Protein AF-A0A3D3MHN7-F1 (afdb_monomer)

pLDDT: mean 85.73, std 17.17, range [45.16, 98.69]

Structure (mmCIF, N/CA/C/O backbone):
data_AF-A0A3D3MHN7-F1
#
_entry.id   AF-A0A3D3MHN7-F1
#
loop_
_atom_site.group_PDB
_atom_site.id
_atom_site.type_symbol
_atom_site.label_atom_id
_atom_site.label_alt_id
_atom_site.label_comp_id
_atom_site.label_asym_id
_atom_site.label_entity_id
_atom_site.label_seq_id
_atom_site.pdbx_PDB_ins_code
_atom_site.Cartn_x
_atom_site.Cartn_y
_atom_site.Cartn_z
_atom_site.occupancy
_atom_site.B_iso_or_equiv
_atom_site.auth_seq_id
_atom_site.auth_comp_id
_atom_site.auth_asym_id
_atom_site.auth_atom_id
_atom_site.pdbx_PDB_model_num
ATOM 1 N N . MET A 1 1 ? -20.845 -65.401 6.619 1.00 47.38 1 MET A N 1
ATOM 2 C CA . MET A 1 1 ? -21.065 -64.060 6.034 1.00 47.38 1 MET A CA 1
ATOM 3 C C . MET A 1 1 ? -19.880 -63.747 5.120 1.00 47.38 1 MET A C 1
ATOM 5 O O . MET A 1 1 ? -18.797 -63.485 5.622 1.00 47.38 1 MET A O 1
ATOM 9 N N . LYS A 1 2 ? -20.014 -63.938 3.799 1.00 47.09 2 LYS A N 1
ATOM 10 C CA . LYS A 1 2 ? -18.914 -63.753 2.831 1.00 47.09 2 LYS A CA 1
ATOM 11 C C . LYS A 1 2 ? -18.952 -62.314 2.317 1.00 47.09 2 LYS A C 1
ATOM 13 O O . LYS A 1 2 ? -19.738 -62.010 1.426 1.00 47.09 2 LYS A O 1
ATOM 18 N N . PHE A 1 3 ? -18.137 -61.431 2.889 1.00 47.81 3 PHE A N 1
ATOM 19 C CA . PHE A 1 3 ? -17.900 -60.121 2.285 1.00 47.81 3 PHE A CA 1
ATOM 20 C C . PHE A 1 3 ? -17.198 -60.338 0.943 1.00 47.81 3 PHE A C 1
ATOM 22 O O . PHE A 1 3 ? -16.113 -60.914 0.888 1.00 47.81 3 PHE A O 1
ATOM 29 N N . SER A 1 4 ? -17.854 -59.957 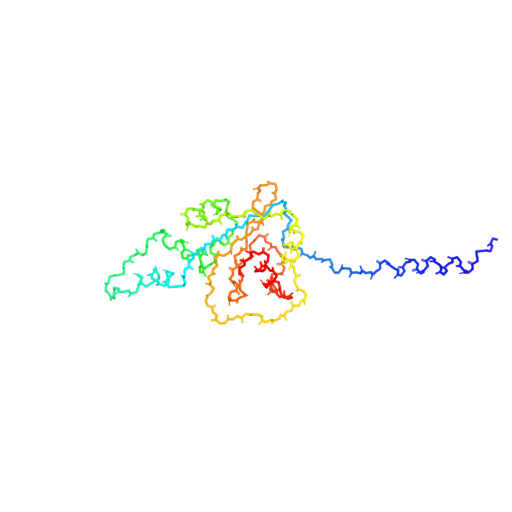-0.155 1.00 53.34 4 SER A N 1
ATOM 30 C CA . SER A 1 4 ? -17.260 -60.100 -1.483 1.00 53.34 4 SER A CA 1
ATOM 31 C C . SER A 1 4 ? -16.070 -59.145 -1.603 1.00 53.34 4 SER A C 1
ATOM 33 O O . SER A 1 4 ? -16.202 -57.951 -1.333 1.00 53.34 4 SER A O 1
ATOM 35 N N . LEU A 1 5 ? -14.918 -59.666 -2.033 1.00 54.69 5 LEU A N 1
ATOM 36 C CA . LEU A 1 5 ? -13.678 -58.904 -2.236 1.00 54.69 5 LEU A CA 1
ATOM 37 C C . LEU A 1 5 ? -13.875 -57.672 -3.148 1.00 54.69 5 LEU A C 1
ATOM 39 O O . LEU A 1 5 ? -13.154 -56.687 -3.027 1.00 54.69 5 LEU A O 1
ATOM 43 N N . LYS A 1 6 ? -14.900 -57.704 -4.012 1.00 54.56 6 LYS A N 1
ATOM 44 C CA . LYS A 1 6 ? -15.283 -56.610 -4.917 1.00 54.56 6 LYS A CA 1
ATOM 45 C C . LYS A 1 6 ? -15.849 -55.378 -4.199 1.00 54.56 6 LYS A C 1
ATOM 47 O O . LYS A 1 6 ? -15.738 -54.279 -4.729 1.00 54.56 6 LYS A O 1
ATOM 52 N N . LEU A 1 7 ? -16.439 -55.531 -3.009 1.00 53.28 7 LEU A N 1
ATOM 53 C CA . LEU A 1 7 ? -16.961 -54.391 -2.242 1.00 53.28 7 LEU A CA 1
ATOM 54 C C . LEU A 1 7 ? -15.829 -53.611 -1.550 1.00 53.28 7 LEU A C 1
ATOM 56 O O . LEU A 1 7 ? -15.894 -52.390 -1.439 1.00 53.28 7 LEU A O 1
ATOM 60 N N . LEU A 1 8 ? -14.763 -54.314 -1.145 1.00 49.44 8 LEU A N 1
ATOM 61 C CA . LEU A 1 8 ? -13.589 -53.719 -0.502 1.00 49.44 8 LEU A CA 1
ATOM 62 C C . LEU A 1 8 ? -12.765 -52.879 -1.495 1.00 49.44 8 LEU A C 1
ATOM 64 O O . LEU A 1 8 ? -12.278 -51.808 -1.146 1.00 49.44 8 LEU A O 1
ATOM 68 N N . SER A 1 9 ? -12.669 -53.321 -2.756 1.00 54.06 9 SER A N 1
ATOM 69 C CA . SER A 1 9 ? -11.945 -52.596 -3.809 1.00 54.06 9 SER A CA 1
ATOM 70 C C . SER A 1 9 ? -12.619 -51.286 -4.230 1.00 54.06 9 SER A C 1
ATOM 72 O O . SER A 1 9 ? -11.924 -50.342 -4.588 1.00 54.06 9 SER A O 1
ATOM 74 N N . VAL A 1 10 ? -13.953 -51.194 -4.158 1.00 55.91 10 VAL A N 1
ATOM 75 C CA . VAL A 1 10 ? -14.684 -49.953 -4.489 1.00 55.91 10 VAL A CA 1
ATOM 76 C C . VAL A 1 10 ? -14.520 -48.901 -3.387 1.00 55.91 10 VAL A C 1
ATOM 78 O O . VAL A 1 10 ? -14.365 -47.721 -3.695 1.00 55.91 10 VAL A O 1
ATOM 81 N N . LEU A 1 11 ? -14.463 -49.314 -2.115 1.00 52.97 11 LEU A N 1
ATOM 82 C CA . LEU A 1 11 ? -14.197 -48.400 -0.997 1.00 52.97 11 LEU A CA 1
ATOM 83 C C . LEU A 1 11 ? -12.776 -47.815 -1.050 1.00 52.97 11 LEU A C 1
ATOM 85 O O . LEU A 1 11 ? -12.590 -46.633 -0.779 1.00 52.97 11 LEU A O 1
ATOM 89 N N . ILE A 1 12 ? -11.785 -48.621 -1.441 1.00 54.28 12 ILE A N 1
ATOM 90 C CA . ILE A 1 12 ? -10.395 -48.167 -1.603 1.00 54.28 12 ILE A CA 1
ATOM 91 C C . ILE A 1 12 ? -10.270 -47.215 -2.801 1.00 54.28 12 ILE A C 1
ATOM 93 O O . ILE A 1 12 ? -9.556 -46.222 -2.709 1.00 54.28 12 ILE A O 1
ATOM 97 N N . LEU A 1 13 ? -11.009 -47.447 -3.893 1.00 50.28 13 LEU A N 1
ATOM 98 C CA . LEU A 1 13 ? -11.013 -46.529 -5.036 1.00 50.28 13 LEU A CA 1
ATOM 99 C C . LEU A 1 13 ? -11.645 -45.170 -4.690 1.00 50.28 13 LEU A C 1
ATOM 101 O O . LEU A 1 13 ? -11.130 -44.143 -5.113 1.00 50.28 13 LEU A O 1
ATOM 105 N N . LEU A 1 14 ? -12.714 -45.145 -3.886 1.00 50.94 14 LEU A N 1
ATOM 106 C CA . LEU A 1 14 ? -13.351 -43.901 -3.424 1.00 50.94 14 LEU A CA 1
ATOM 107 C C . LEU A 1 14 ? -12.468 -43.104 -2.449 1.00 50.94 14 LEU A C 1
ATOM 109 O O . LEU A 1 14 ? -12.513 -41.876 -2.457 1.00 50.94 14 LEU A O 1
ATOM 113 N N . LEU A 1 15 ? -11.622 -43.777 -1.663 1.00 49.72 15 LEU A N 1
ATOM 114 C CA . LEU A 1 15 ? -10.633 -43.133 -0.787 1.00 49.72 15 LEU A CA 1
ATOM 115 C C . LEU A 1 15 ? -9.415 -42.579 -1.549 1.00 49.72 15 LEU A C 1
ATOM 117 O O . LEU A 1 15 ? -8.724 -41.705 -1.034 1.00 49.72 15 LEU A O 1
ATOM 121 N N . LEU A 1 16 ? -9.161 -43.037 -2.779 1.00 45.16 16 LEU A N 1
ATOM 122 C CA . LEU A 1 16 ? -8.077 -42.525 -3.630 1.00 45.16 16 LEU A CA 1
ATOM 123 C C . LEU A 1 16 ? -8.465 -41.274 -4.438 1.00 45.16 16 LEU A C 1
ATOM 125 O O . LEU A 1 16 ? -7.589 -40.640 -5.020 1.00 45.16 16 LEU A O 1
ATOM 129 N N . PHE A 1 17 ? -9.743 -40.876 -4.451 1.00 46.34 17 PHE A N 1
ATOM 130 C CA . PHE A 1 17 ? -10.192 -39.638 -5.105 1.00 46.34 17 PHE A CA 1
ATOM 131 C C . PHE A 1 17 ? -10.226 -38.410 -4.179 1.00 46.34 17 PHE A C 1
ATOM 133 O O . PHE A 1 17 ? -10.539 -37.317 -4.647 1.00 46.34 17 PHE A O 1
ATOM 140 N N . SER A 1 18 ? -9.890 -38.536 -2.888 1.00 48.50 18 SER A N 1
ATOM 141 C CA . SER A 1 18 ? -9.968 -37.409 -1.940 1.00 48.50 18 SER A CA 1
ATOM 142 C C . SER A 1 18 ? -8.642 -36.693 -1.665 1.00 48.50 18 SER A C 1
ATOM 144 O O . SER A 1 18 ? -8.592 -35.846 -0.778 1.00 48.50 18 SER A O 1
ATOM 146 N N . SER A 1 19 ? -7.563 -37.003 -2.382 1.00 45.94 19 SER A N 1
ATOM 147 C CA . SER A 1 19 ? -6.252 -36.378 -2.165 1.00 45.94 19 SER A CA 1
ATOM 148 C C . SER A 1 19 ? -5.789 -35.542 -3.356 1.00 45.94 19 SER A C 1
ATOM 150 O O . SER A 1 19 ? -4.611 -35.519 -3.700 1.00 45.94 19 SER A O 1
ATOM 152 N N . ALA A 1 20 ? -6.689 -34.734 -3.924 1.00 47.97 20 ALA A N 1
ATOM 153 C CA . ALA A 1 20 ? -6.246 -33.422 -4.379 1.00 47.97 20 ALA A CA 1
ATOM 154 C C . ALA A 1 20 ? -5.946 -32.602 -3.117 1.00 47.97 20 ALA A C 1
ATOM 156 O O . ALA A 1 20 ? -6.791 -31.854 -2.630 1.00 47.97 20 ALA A O 1
ATOM 157 N N . ILE A 1 21 ? -4.756 -32.807 -2.545 1.00 48.12 21 ILE A N 1
ATOM 158 C CA . ILE A 1 21 ? -4.179 -31.910 -1.548 1.00 48.12 21 ILE A CA 1
ATOM 159 C C . ILE A 1 21 ? -3.995 -30.583 -2.288 1.00 48.12 21 ILE A C 1
ATOM 161 O O . ILE A 1 21 ? -2.959 -30.340 -2.900 1.00 48.12 21 ILE A O 1
ATOM 165 N N . HIS A 1 22 ? -5.030 -29.740 -2.312 1.00 50.25 22 HIS A N 1
ATOM 166 C CA . HIS A 1 22 ? -4.799 -28.316 -2.482 1.00 50.25 22 HIS A CA 1
ATOM 167 C C . HIS A 1 22 ? -3.894 -27.957 -1.313 1.00 50.25 22 HIS A C 1
ATOM 169 O O . HIS A 1 22 ? -4.309 -28.085 -0.159 1.00 50.25 22 HIS A O 1
ATOM 175 N N . ALA A 1 23 ? -2.634 -27.628 -1.604 1.00 55.91 23 ALA A N 1
ATOM 176 C CA . ALA A 1 23 ? -1.758 -27.038 -0.609 1.00 55.91 23 ALA A CA 1
ATOM 177 C C . ALA A 1 23 ? -2.560 -25.905 0.030 1.00 55.91 23 ALA A C 1
ATOM 179 O O . ALA A 1 23 ? -3.040 -25.018 -0.675 1.00 55.91 23 ALA A O 1
ATOM 180 N N . GLN A 1 24 ? -2.837 -26.031 1.326 1.00 63.84 24 GLN A N 1
ATOM 181 C CA . GLN A 1 24 ? -3.691 -25.089 2.020 1.00 63.84 24 GLN A CA 1
ATOM 182 C C . GLN A 1 24 ? -2.998 -23.733 1.937 1.00 63.84 24 GLN A C 1
ATOM 184 O O . GLN A 1 24 ? -1.928 -23.558 2.517 1.00 63.84 24 GLN A O 1
ATOM 189 N N . GLU A 1 25 ? -3.559 -22.810 1.155 1.00 78.00 25 GLU A N 1
ATOM 190 C CA . GLU A 1 25 ? -3.052 -21.445 1.098 1.00 78.00 25 GLU A CA 1
ATOM 191 C C . GLU A 1 25 ? -3.050 -20.909 2.528 1.00 78.00 25 GLU A C 1
ATOM 193 O O . GLU A 1 25 ? -4.051 -21.043 3.233 1.00 78.00 25 GLU A O 1
ATOM 198 N N . LEU A 1 26 ? -1.907 -20.386 2.975 1.00 93.50 26 LEU A N 1
ATOM 199 C CA . LEU A 1 26 ? -1.730 -19.813 4.307 1.00 93.50 26 LEU A CA 1
ATOM 200 C C . LEU A 1 26 ? -1.821 -18.295 4.162 1.00 93.50 26 LEU A C 1
ATOM 202 O O . LEU A 1 26 ? -0.799 -17.657 3.890 1.00 93.50 26 LEU A O 1
ATOM 206 N N . PRO A 1 27 ? -3.020 -17.695 4.278 1.00 96.44 27 PRO A N 1
ATOM 207 C CA . PRO A 1 27 ? -3.189 -16.282 4.014 1.00 96.44 27 PRO A CA 1
ATOM 208 C C . PRO A 1 27 ? -2.536 -15.472 5.125 1.00 96.44 27 PRO A C 1
ATOM 210 O O . PRO A 1 27 ? -2.478 -15.899 6.285 1.00 96.44 27 PRO A O 1
ATOM 213 N N . PHE A 1 28 ? -2.055 -14.289 4.769 1.00 98.00 28 PHE A N 1
ATOM 214 C CA . PHE A 1 28 ? -1.447 -13.359 5.710 1.00 98.00 28 PHE A CA 1
ATOM 215 C C . PHE A 1 28 ? -2.463 -12.824 6.714 1.00 98.00 28 PHE A C 1
ATOM 217 O O . PHE A 1 28 ? -2.107 -12.604 7.871 1.00 98.00 28 PHE A O 1
ATOM 224 N N . TYR A 1 29 ? -3.718 -12.666 6.289 1.00 97.56 29 TYR A N 1
ATOM 225 C CA . TYR A 1 29 ? -4.762 -12.007 7.062 1.00 97.56 29 TYR A CA 1
ATOM 226 C C . TYR A 1 29 ? -6.058 -12.815 7.036 1.00 97.56 29 TYR A C 1
ATOM 228 O O . TYR A 1 29 ? -6.439 -13.354 6.001 1.00 97.56 29 TYR A O 1
ATOM 236 N N . ASP A 1 30 ? -6.774 -12.835 8.159 1.00 97.00 30 ASP A N 1
ATOM 237 C CA . ASP A 1 30 ? -8.207 -13.134 8.169 1.00 97.00 30 ASP A CA 1
ATOM 238 C C . ASP A 1 30 ? -8.960 -11.807 8.034 1.00 97.00 30 ASP A C 1
ATOM 240 O O . ASP A 1 30 ? -8.986 -11.025 8.981 1.00 97.00 30 ASP A O 1
ATOM 244 N N . PHE A 1 31 ? -9.541 -11.529 6.864 1.00 97.69 31 PHE A N 1
ATOM 245 C CA . PHE A 1 31 ? -10.206 -10.257 6.570 1.00 97.69 31 PHE A CA 1
ATOM 246 C C . PHE A 1 31 ? -11.613 -10.457 5.989 1.00 97.69 31 PHE A C 1
ATOM 248 O O . PHE A 1 31 ? -11.908 -11.459 5.339 1.00 97.69 31 PHE A O 1
ATOM 255 N N . ASP A 1 32 ? -12.497 -9.491 6.225 1.00 97.38 32 ASP A N 1
ATOM 256 C CA . ASP A 1 32 ? -13.840 -9.402 5.632 1.00 97.38 32 ASP A CA 1
ATOM 257 C C . ASP A 1 32 ? -14.036 -8.142 4.771 1.00 97.38 32 ASP A C 1
ATOM 259 O O . ASP A 1 32 ? -15.049 -8.018 4.070 1.00 97.38 32 ASP A O 1
ATOM 263 N N . GLN A 1 33 ? -13.039 -7.252 4.769 1.00 97.19 33 GLN A N 1
ATOM 264 C CA . GLN A 1 33 ? -12.946 -6.071 3.926 1.00 97.19 33 GLN A CA 1
ATOM 265 C C . GLN A 1 33 ? -11.484 -5.773 3.566 1.00 97.19 33 GLN A C 1
ATOM 267 O O . GLN A 1 33 ? -10.571 -5.967 4.368 1.00 97.19 33 GLN A O 1
ATOM 272 N N . VAL A 1 34 ? -11.269 -5.269 2.352 1.00 97.56 34 VAL A N 1
ATOM 273 C CA . VAL A 1 34 ? -9.993 -4.687 1.927 1.00 97.56 34 VAL A CA 1
ATOM 274 C C . VAL A 1 34 ? -10.249 -3.361 1.221 1.00 97.56 34 VAL A C 1
ATOM 276 O O . VAL A 1 34 ? -11.027 -3.288 0.266 1.00 97.56 34 VAL A O 1
ATOM 279 N N . ASP A 1 35 ? -9.593 -2.318 1.717 1.00 96.75 35 ASP A N 1
ATOM 280 C CA . ASP A 1 35 ? -9.578 -0.989 1.125 1.00 96.75 35 ASP A CA 1
ATOM 281 C C . ASP A 1 35 ? -8.294 -0.828 0.306 1.00 96.75 35 ASP A C 1
ATOM 283 O O . ASP A 1 35 ? -7.208 -1.175 0.774 1.00 96.75 35 ASP A O 1
ATOM 287 N N . TYR A 1 36 ? -8.401 -0.272 -0.900 1.00 98.38 36 TYR A N 1
ATOM 288 C CA . TYR A 1 36 ? -7.245 0.032 -1.737 1.00 98.38 36 TYR A CA 1
ATOM 289 C C . TYR A 1 36 ? -7.092 1.539 -1.910 1.00 98.38 36 TYR A C 1
ATOM 291 O O . TYR A 1 36 ? -8.030 2.243 -2.276 1.00 98.38 36 TYR A O 1
ATOM 299 N N . TYR A 1 37 ? -5.895 2.038 -1.638 1.00 98.56 37 TYR A N 1
ATOM 300 C CA . TYR A 1 37 ? -5.518 3.434 -1.750 1.00 98.56 37 TYR A CA 1
ATOM 301 C C . TYR A 1 37 ? -4.439 3.561 -2.811 1.00 98.56 37 TYR A C 1
ATOM 303 O O . TYR A 1 37 ? -3.425 2.866 -2.753 1.00 98.56 37 TYR A O 1
ATOM 311 N N . SER A 1 38 ? -4.630 4.479 -3.755 1.00 98.19 38 SER A N 1
ATOM 312 C CA . SER A 1 38 ? -3.588 4.797 -4.726 1.00 98.19 38 SER A CA 1
ATOM 313 C C . SER A 1 38 ? -3.370 6.286 -4.899 1.00 98.19 38 SER A C 1
ATOM 315 O O . SER A 1 38 ? -4.288 7.088 -4.720 1.00 98.19 38 SER A O 1
ATOM 317 N N . ILE A 1 39 ? -2.146 6.659 -5.251 1.00 97.88 39 ILE A N 1
ATOM 318 C CA . ILE A 1 39 ? -1.793 8.033 -5.588 1.00 97.88 39 ILE A CA 1
ATOM 319 C C . ILE A 1 39 ? -1.146 8.092 -6.968 1.00 97.88 39 ILE A C 1
ATOM 321 O O . ILE A 1 39 ? -0.268 7.297 -7.305 1.00 97.88 39 ILE A O 1
ATOM 325 N N . ASP A 1 40 ? -1.600 9.055 -7.762 1.00 95.75 40 ASP A N 1
ATOM 326 C CA . ASP A 1 40 ? -0.997 9.385 -9.045 1.00 95.75 40 ASP A CA 1
ATOM 327 C C . ASP A 1 40 ? 0.036 10.492 -8.822 1.00 95.75 40 ASP A C 1
ATOM 329 O O . ASP A 1 40 ? -0.310 11.655 -8.616 1.00 95.75 40 ASP A O 1
ATOM 333 N N . ILE A 1 41 ? 1.304 10.091 -8.739 1.00 95.44 41 ILE A N 1
ATOM 334 C CA . ILE A 1 41 ? 2.438 10.994 -8.545 1.00 95.44 41 ILE A CA 1
ATOM 335 C C . ILE A 1 41 ? 3.639 10.496 -9.344 1.00 95.44 41 ILE A C 1
ATOM 337 O O . ILE A 1 41 ? 4.033 9.321 -9.259 1.00 95.44 41 ILE A O 1
ATOM 341 N N . SER A 1 42 ? 4.252 11.392 -10.115 1.00 94.38 42 SER A N 1
ATOM 342 C CA . SER A 1 42 ? 5.413 11.037 -10.921 1.00 94.38 42 SER A CA 1
ATOM 343 C C . SER A 1 42 ? 6.668 10.902 -10.053 1.00 94.38 42 SER A C 1
ATOM 345 O O . SER A 1 42 ? 6.786 11.476 -8.969 1.00 94.38 42 SER A O 1
ATOM 347 N N . THR A 1 43 ? 7.651 10.137 -10.530 1.00 91.50 43 THR A N 1
ATOM 348 C CA . THR A 1 43 ? 8.973 10.089 -9.882 1.00 91.50 43 THR A CA 1
ATOM 349 C C . THR A 1 43 ? 9.630 11.474 -9.858 1.00 91.50 43 THR A C 1
ATOM 351 O O . THR A 1 43 ? 10.309 11.795 -8.889 1.00 91.50 43 THR A O 1
ATOM 354 N N . GLN A 1 44 ? 9.378 12.311 -10.872 1.00 92.00 44 GLN A N 1
ATOM 355 C CA . GLN A 1 44 ? 9.896 13.677 -10.940 1.00 92.00 44 GLN A CA 1
ATOM 356 C C . GLN A 1 44 ? 9.333 14.559 -9.818 1.00 92.00 44 GLN A C 1
ATOM 358 O O . GLN A 1 44 ? 10.099 15.267 -9.170 1.00 92.00 44 GLN A O 1
ATOM 363 N N . ASP A 1 45 ? 8.029 14.475 -9.539 1.00 92.88 45 ASP A N 1
ATOM 364 C CA . ASP A 1 45 ? 7.398 15.241 -8.454 1.00 92.88 45 ASP A CA 1
ATOM 365 C C . ASP A 1 45 ? 7.972 14.838 -7.093 1.00 92.88 45 ASP A C 1
ATOM 367 O O . ASP A 1 45 ? 8.282 15.687 -6.260 1.00 92.88 45 ASP A O 1
ATOM 371 N N . ILE A 1 46 ? 8.186 13.536 -6.879 1.00 92.12 46 ILE A N 1
ATOM 372 C CA . ILE A 1 46 ? 8.841 13.025 -5.668 1.00 92.12 46 ILE A CA 1
ATOM 373 C C . ILE A 1 46 ? 10.270 13.569 -5.568 1.00 92.12 46 ILE A C 1
ATOM 375 O O . ILE A 1 46 ? 10.674 14.052 -4.509 1.00 92.12 46 ILE A O 1
ATOM 379 N N . SER A 1 47 ? 11.028 13.525 -6.666 1.00 89.31 47 SER A N 1
ATOM 380 C CA . SER A 1 47 ? 12.396 14.036 -6.709 1.00 89.31 47 SER A CA 1
ATOM 381 C C . SER A 1 47 ? 12.478 15.542 -6.475 1.00 89.31 47 SER A C 1
ATOM 383 O O . SER A 1 47 ? 13.444 15.981 -5.861 1.00 89.31 47 SER A O 1
ATOM 385 N N . GLU A 1 48 ? 11.486 16.335 -6.879 1.00 88.75 48 GLU A N 1
ATOM 386 C CA . GLU A 1 48 ? 11.431 17.765 -6.556 1.00 88.75 48 GLU A CA 1
ATOM 387 C C . GLU A 1 48 ? 11.286 17.975 -5.040 1.00 88.75 48 GLU A C 1
ATOM 389 O O . GLU A 1 48 ? 12.057 18.731 -4.447 1.00 88.75 48 GLU A O 1
ATOM 394 N N . ILE A 1 49 ? 10.389 17.234 -4.377 1.00 87.62 49 ILE A N 1
ATOM 395 C CA . ILE A 1 49 ? 10.232 17.280 -2.910 1.00 87.62 49 ILE A CA 1
ATOM 396 C C . ILE A 1 49 ? 11.540 16.859 -2.216 1.00 87.62 49 ILE A C 1
ATOM 398 O O . ILE A 1 49 ? 11.971 17.477 -1.237 1.00 87.62 49 ILE A O 1
ATOM 402 N N . GLU A 1 50 ? 12.210 15.828 -2.734 1.00 84.81 50 GLU A N 1
ATOM 403 C CA . GLU A 1 50 ? 13.509 15.371 -2.237 1.00 84.81 50 GLU A CA 1
ATOM 404 C C . GLU A 1 50 ? 14.628 16.399 -2.503 1.00 84.81 50 GLU A C 1
ATOM 406 O O . GLU A 1 50 ? 15.488 16.596 -1.645 1.00 84.81 50 GLU A O 1
ATOM 411 N N . TYR A 1 51 ? 14.638 17.083 -3.650 1.00 75.56 51 TYR A N 1
ATOM 412 C CA . TYR A 1 51 ? 15.685 18.028 -4.060 1.00 75.56 51 TYR A CA 1
ATOM 413 C C . TYR A 1 51 ? 15.564 19.401 -3.393 1.00 75.56 51 TYR A C 1
ATOM 415 O O . TYR A 1 51 ? 16.587 20.049 -3.154 1.00 75.56 51 TYR A O 1
ATOM 423 N N . GLN A 1 52 ? 14.370 19.802 -2.947 1.00 64.62 52 GLN A N 1
ATOM 424 C CA . GLN A 1 52 ? 14.226 20.901 -1.983 1.00 64.62 52 GLN A CA 1
ATOM 425 C C . GLN A 1 52 ? 15.060 20.657 -0.702 1.00 64.62 52 GLN A C 1
ATOM 427 O O . GLN A 1 52 ? 15.421 21.616 -0.022 1.00 64.62 52 GLN A O 1
ATOM 432 N N . ARG A 1 53 ? 15.469 19.407 -0.404 1.00 57.19 53 ARG A N 1
ATOM 433 C CA . ARG A 1 53 ? 16.463 19.098 0.648 1.00 57.19 53 ARG A CA 1
ATOM 434 C C . ARG A 1 53 ? 17.918 19.396 0.255 1.00 57.19 53 ARG A C 1
ATOM 436 O O . ARG A 1 53 ? 18.747 19.496 1.153 1.00 57.19 53 ARG A O 1
ATOM 443 N N . LYS A 1 54 ? 18.260 19.461 -1.040 1.00 54.22 54 LYS A N 1
ATOM 444 C CA . LYS A 1 54 ? 19.647 19.505 -1.560 1.00 54.22 54 LYS A CA 1
ATOM 445 C C . LYS A 1 54 ? 20.084 20.855 -2.153 1.00 54.22 54 LYS A C 1
ATOM 447 O O . LYS A 1 54 ? 21.284 21.100 -2.207 1.00 54.22 54 LYS A O 1
ATOM 452 N N . LYS A 1 55 ? 19.167 21.721 -2.605 1.00 49.28 55 LYS A N 1
ATOM 453 C CA . LYS A 1 55 ? 19.506 22.909 -3.425 1.00 49.28 55 LYS A CA 1
ATOM 454 C C . LYS A 1 55 ? 20.258 24.041 -2.693 1.00 49.28 55 LYS A C 1
ATOM 456 O O . LYS A 1 55 ? 20.970 24.796 -3.344 1.00 49.28 55 LYS A O 1
ATOM 461 N N . ASN A 1 56 ? 20.168 24.151 -1.366 1.00 48.25 56 ASN A N 1
ATOM 462 C CA . ASN A 1 56 ? 20.779 25.258 -0.613 1.00 48.25 56 ASN A CA 1
ATOM 463 C C . ASN A 1 56 ? 21.969 24.768 0.227 1.00 48.25 56 ASN A C 1
ATOM 465 O O . ASN A 1 56 ? 21.825 24.501 1.418 1.00 48.25 56 ASN A O 1
ATOM 469 N N . SER A 1 57 ? 23.159 24.647 -0.371 1.00 53.69 57 SER A N 1
ATOM 470 C CA . SER A 1 57 ? 24.338 24.047 0.284 1.00 53.69 57 SER A CA 1
ATOM 471 C C . SER A 1 57 ? 25.004 24.888 1.392 1.00 53.69 57 SER A C 1
ATOM 473 O O . SER A 1 57 ? 26.149 24.615 1.735 1.00 53.69 57 SER A O 1
ATOM 475 N N . PHE A 1 58 ? 24.317 25.869 1.981 1.00 56.16 58 PHE A N 1
ATOM 476 C CA . PHE A 1 58 ? 24.734 26.516 3.237 1.00 56.16 58 PHE A CA 1
ATOM 477 C C . PHE A 1 58 ? 23.576 26.779 4.215 1.00 56.16 58 PHE A C 1
ATOM 479 O O . PHE A 1 58 ? 23.819 27.188 5.347 1.00 56.16 58 PHE A O 1
ATOM 486 N N . GLU A 1 59 ? 22.328 26.476 3.839 1.00 50.19 59 GLU A N 1
ATOM 487 C CA . GLU A 1 59 ? 21.172 26.610 4.725 1.00 50.19 59 GLU A CA 1
ATOM 488 C C . GLU A 1 59 ? 20.159 25.502 4.405 1.00 50.19 59 GLU A C 1
ATOM 490 O O . GLU A 1 59 ? 19.390 25.574 3.443 1.00 50.19 59 GLU A O 1
ATOM 495 N N . TYR A 1 60 ? 20.190 24.421 5.190 1.00 53.94 60 TYR A N 1
ATOM 496 C CA . TYR A 1 60 ? 19.233 23.324 5.064 1.00 53.94 60 TYR A CA 1
ATOM 497 C C . TYR A 1 60 ? 17.825 23.849 5.362 1.00 53.94 60 TYR A C 1
ATOM 499 O O . TYR A 1 60 ? 17.433 23.970 6.525 1.00 53.94 60 TYR A O 1
ATOM 507 N N . LYS A 1 61 ? 17.022 24.132 4.330 1.00 56.53 61 LYS A N 1
ATOM 508 C CA . LYS A 1 61 ? 15.592 24.372 4.532 1.00 56.53 61 LYS A CA 1
ATOM 509 C C . LYS A 1 61 ? 14.990 23.074 5.064 1.00 56.53 61 LYS A C 1
ATOM 511 O O . LYS A 1 61 ? 14.912 22.071 4.356 1.00 56.53 61 LYS A O 1
ATOM 516 N N . LYS A 1 62 ? 14.614 23.072 6.345 1.00 68.31 62 LYS A N 1
ATOM 517 C CA . LYS A 1 62 ? 13.969 21.929 6.995 1.00 68.31 62 LYS A CA 1
ATOM 518 C C . LYS A 1 62 ? 12.726 21.562 6.185 1.00 68.31 6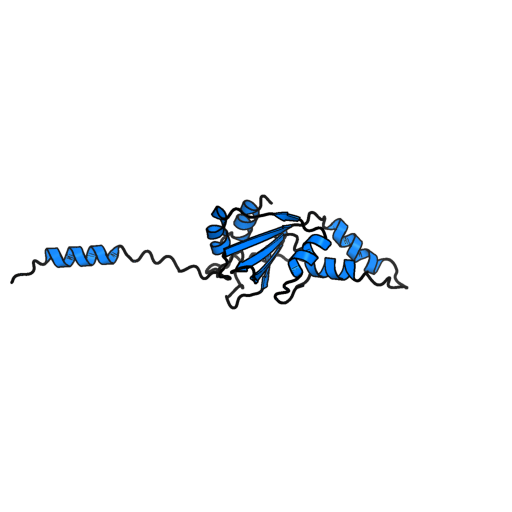2 LYS A C 1
ATOM 520 O O . LYS A 1 62 ? 11.811 22.376 6.067 1.00 68.31 62 LYS A O 1
ATOM 525 N N . ILE A 1 63 ? 12.714 20.352 5.622 1.00 78.44 63 ILE A N 1
ATOM 526 C CA . ILE A 1 63 ? 11.535 19.791 4.959 1.00 78.44 63 ILE A CA 1
ATOM 527 C C . ILE A 1 63 ? 10.330 19.930 5.893 1.00 78.44 63 ILE A C 1
ATOM 529 O O . ILE A 1 63 ? 10.452 19.750 7.112 1.00 78.44 63 ILE A O 1
ATOM 533 N N . SER A 1 64 ? 9.171 20.299 5.347 1.00 85.75 64 SER A N 1
ATOM 534 C CA . SER A 1 64 ? 7.986 20.436 6.184 1.00 85.75 64 SER A CA 1
ATOM 535 C C . SER A 1 64 ? 7.665 19.082 6.830 1.00 85.75 64 SER A C 1
ATOM 537 O O . SER A 1 64 ? 7.910 18.022 6.250 1.00 85.75 64 SER A O 1
ATOM 539 N N . LYS A 1 65 ? 7.093 19.087 8.042 1.00 87.12 65 LYS A N 1
ATOM 540 C CA . LYS A 1 65 ? 6.612 17.839 8.669 1.00 87.12 65 LYS A CA 1
ATOM 541 C C . LYS A 1 65 ? 5.652 17.091 7.737 1.00 87.12 65 LYS A C 1
ATOM 543 O O . LYS A 1 65 ? 5.648 15.865 7.720 1.00 87.12 65 LYS A O 1
ATOM 548 N N . LYS A 1 66 ? 4.877 17.844 6.944 1.00 90.00 66 LYS A N 1
ATOM 549 C CA . LYS A 1 66 ? 3.960 17.310 5.942 1.00 90.00 66 LYS A CA 1
ATOM 550 C C . LYS A 1 66 ? 4.720 16.502 4.887 1.00 90.00 66 LYS A C 1
ATOM 552 O O . LYS A 1 66 ? 4.435 15.320 4.745 1.00 90.00 66 LYS A O 1
ATOM 557 N N . ASP A 1 67 ? 5.693 17.109 4.217 1.00 90.56 67 ASP A N 1
ATOM 558 C CA . ASP A 1 67 ? 6.443 16.466 3.130 1.00 90.56 67 ASP A CA 1
ATOM 559 C C . ASP A 1 67 ? 7.318 15.319 3.646 1.00 90.56 67 ASP A C 1
ATOM 561 O O . ASP A 1 67 ? 7.450 14.295 2.987 1.00 90.56 67 ASP A O 1
ATOM 565 N N . SER A 1 68 ? 7.865 15.443 4.860 1.00 90.00 68 SER A N 1
ATOM 566 C CA . SER A 1 68 ? 8.622 14.361 5.495 1.00 90.00 68 SER A CA 1
ATOM 567 C C . SER A 1 68 ? 7.768 13.113 5.719 1.00 90.00 68 SER A C 1
ATOM 569 O O . SER A 1 68 ? 8.246 12.009 5.476 1.00 90.00 68 SER A O 1
ATOM 571 N N . LEU A 1 69 ? 6.527 13.281 6.187 1.00 92.44 69 LEU A N 1
ATOM 572 C CA . LEU A 1 69 ? 5.596 12.171 6.391 1.00 92.44 69 LEU A CA 1
ATOM 573 C C . LEU A 1 69 ? 5.085 11.620 5.052 1.00 92.44 69 LEU A C 1
ATOM 575 O O . LEU A 1 69 ? 4.960 10.415 4.878 1.00 92.44 69 LEU A O 1
ATOM 579 N N . PHE A 1 70 ? 4.854 12.486 4.066 1.00 95.38 70 PHE A N 1
ATOM 580 C CA . PHE A 1 70 ? 4.484 12.046 2.723 1.00 95.38 70 PHE A CA 1
ATOM 581 C C . PHE A 1 70 ? 5.571 11.170 2.083 1.00 95.38 70 PHE A C 1
ATOM 583 O O . PHE A 1 70 ? 5.293 10.075 1.596 1.00 95.38 70 PHE A O 1
ATOM 590 N N . LEU A 1 71 ? 6.830 11.613 2.148 1.00 93.88 71 LEU A N 1
ATOM 591 C CA . LEU A 1 71 ? 7.965 10.832 1.664 1.00 93.88 71 LEU A CA 1
ATOM 592 C C . LEU A 1 71 ? 8.166 9.548 2.475 1.00 93.88 71 LEU A C 1
ATOM 594 O O . LEU A 1 71 ? 8.527 8.534 1.885 1.00 93.88 71 LEU A O 1
ATOM 598 N N . SER A 1 72 ? 7.920 9.540 3.791 1.00 93.69 72 SER A N 1
ATOM 599 C CA . SER A 1 72 ? 8.034 8.302 4.572 1.00 93.69 72 SER A CA 1
ATOM 600 C C . SER A 1 72 ? 6.961 7.276 4.196 1.00 93.69 72 SER A C 1
ATOM 602 O O . SER A 1 72 ? 7.267 6.083 4.167 1.00 93.69 72 SER A O 1
ATOM 604 N N . ILE A 1 73 ? 5.750 7.716 3.838 1.00 96.75 73 ILE A N 1
ATOM 605 C CA . ILE A 1 73 ? 4.710 6.848 3.267 1.00 96.75 73 ILE A CA 1
ATOM 606 C C . ILE A 1 73 ? 5.167 6.294 1.912 1.00 96.75 73 ILE A C 1
ATOM 608 O O . ILE A 1 73 ? 5.069 5.093 1.684 1.00 96.75 73 ILE A O 1
ATOM 612 N N . LEU A 1 74 ? 5.715 7.122 1.021 1.00 96.12 74 LEU A N 1
ATOM 613 C CA . LEU A 1 74 ? 6.072 6.681 -0.333 1.00 96.12 74 LEU A CA 1
ATOM 614 C C . LEU A 1 74 ? 7.362 5.854 -0.418 1.00 96.12 74 LEU A C 1
ATOM 616 O O . LEU A 1 74 ? 7.444 4.964 -1.258 1.00 96.12 74 LEU A O 1
ATOM 620 N N . ARG A 1 75 ? 8.378 6.154 0.395 1.00 91.44 75 ARG A N 1
ATOM 621 C CA . ARG A 1 75 ? 9.735 5.587 0.263 1.00 91.44 75 ARG A CA 1
ATOM 622 C C . ARG A 1 75 ? 10.109 4.601 1.355 1.00 91.44 75 ARG A C 1
ATOM 624 O O . ARG A 1 75 ? 10.867 3.672 1.098 1.00 91.44 75 ARG A O 1
ATOM 631 N N . ASN A 1 76 ? 9.627 4.840 2.568 1.00 87.88 76 ASN A N 1
ATOM 632 C CA . ASN A 1 76 ? 10.117 4.155 3.757 1.00 87.88 76 ASN A CA 1
ATOM 633 C C . ASN A 1 76 ? 9.074 3.170 4.275 1.00 87.88 76 ASN A C 1
ATOM 635 O O . ASN A 1 76 ? 8.046 2.930 3.648 1.00 87.88 76 ASN A O 1
ATOM 639 N N . ASN A 1 77 ? 9.320 2.631 5.461 1.00 88.50 77 ASN A N 1
ATOM 640 C CA . ASN A 1 77 ? 8.446 1.658 6.093 1.00 88.50 77 ASN A CA 1
ATOM 641 C C . ASN A 1 77 ? 7.328 2.301 6.915 1.00 88.50 77 ASN A C 1
ATOM 643 O O . ASN A 1 77 ? 6.753 1.600 7.720 1.00 88.50 77 ASN A O 1
ATOM 647 N N . HIS A 1 78 ? 7.009 3.596 6.764 1.00 95.00 78 HIS A N 1
ATOM 648 C CA . HIS A 1 78 ? 5.890 4.170 7.519 1.00 95.00 78 HIS A CA 1
ATOM 649 C C . HIS A 1 78 ? 4.539 3.735 6.910 1.00 95.00 78 HIS A C 1
ATOM 651 O O . HIS A 1 78 ? 4.382 3.846 5.683 1.00 95.00 78 HIS A O 1
ATOM 657 N N . PRO A 1 79 ? 3.565 3.296 7.727 1.00 97.06 79 PRO A N 1
ATOM 658 C CA . PRO A 1 79 ? 3.668 3.056 9.168 1.00 97.06 79 PRO A CA 1
ATOM 659 C C . PRO A 1 79 ? 4.418 1.746 9.418 1.00 97.06 79 PRO A C 1
ATOM 661 O O . PRO A 1 79 ? 4.310 0.842 8.604 1.00 97.06 79 PRO A O 1
ATOM 664 N N . GLU A 1 80 ? 5.203 1.646 10.492 1.00 95.50 80 GLU A N 1
ATOM 665 C CA . GLU A 1 80 ? 5.997 0.430 10.776 1.00 95.50 80 GLU A CA 1
ATOM 666 C C . GLU A 1 80 ? 5.164 -0.656 11.473 1.00 95.50 80 GLU A C 1
ATOM 668 O O . GLU A 1 80 ? 5.484 -1.842 11.421 1.00 95.50 80 GLU A O 1
ATOM 673 N N . THR A 1 81 ? 4.069 -0.241 12.103 1.00 96.94 81 THR A N 1
ATOM 674 C CA . THR A 1 81 ? 3.068 -1.082 12.757 1.00 96.94 81 THR A CA 1
ATOM 675 C C . THR A 1 81 ? 1.673 -0.656 12.300 1.00 96.94 81 THR A C 1
ATOM 677 O O . THR A 1 81 ? 1.516 0.284 11.522 1.00 96.94 81 THR A O 1
ATOM 680 N N . ILE A 1 82 ? 0.635 -1.364 12.746 1.00 97.62 82 ILE A N 1
ATOM 681 C CA . ILE A 1 82 ? -0.743 -0.960 12.462 1.00 97.62 82 ILE A CA 1
ATOM 682 C C . ILE A 1 82 ? -1.037 0.363 13.183 1.00 97.62 82 ILE A C 1
ATOM 684 O O . ILE A 1 82 ? -0.955 0.450 14.407 1.00 97.62 82 ILE A O 1
ATOM 688 N N . GLU A 1 83 ? -1.388 1.383 12.403 1.00 96.94 83 GLU A N 1
ATOM 689 C CA . GLU A 1 83 ? -1.865 2.684 12.871 1.00 96.94 83 GLU A CA 1
ATOM 690 C C . GLU A 1 83 ? -3.326 2.844 12.423 1.00 96.94 83 GLU A C 1
ATOM 692 O O . GLU A 1 83 ? -3.604 2.909 11.225 1.00 96.94 83 GLU A O 1
ATOM 697 N N . GLU A 1 84 ? -4.269 2.900 13.369 1.00 96.62 84 GLU A N 1
ATOM 698 C CA . GLU A 1 84 ? -5.710 2.966 13.055 1.00 96.62 84 GLU A CA 1
ATOM 699 C C . GLU A 1 84 ? -6.099 4.225 12.265 1.00 96.62 84 GLU A C 1
ATOM 701 O O . GLU A 1 84 ? -7.020 4.171 11.457 1.00 96.62 84 GLU A O 1
ATOM 706 N N . ASP A 1 85 ? -5.370 5.333 12.451 1.00 97.12 85 ASP A N 1
ATOM 707 C CA . ASP A 1 85 ? -5.585 6.612 11.757 1.00 97.12 85 ASP A CA 1
ATOM 708 C C . ASP A 1 85 ? -4.829 6.723 10.412 1.00 97.12 85 ASP A C 1
ATOM 710 O O . 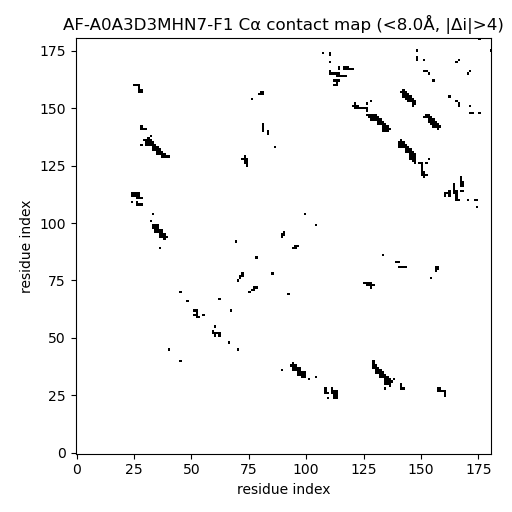ASP A 1 85 ? -4.759 7.790 9.784 1.00 97.12 85 ASP A O 1
ATOM 714 N N . PHE A 1 86 ? -4.192 5.634 9.966 1.00 97.94 86 PHE A N 1
ATOM 715 C CA . PHE A 1 86 ? -3.468 5.597 8.699 1.00 97.94 86 PHE A CA 1
ATOM 716 C C . PHE A 1 86 ? -4.347 5.874 7.464 1.00 97.94 86 PHE A C 1
ATOM 718 O O . PHE A 1 86 ? -3.922 6.665 6.615 1.00 97.94 86 PHE A O 1
ATOM 725 N N . PRO A 1 87 ? -5.571 5.325 7.338 1.00 97.88 87 PRO A N 1
ATOM 726 C CA . PRO A 1 87 ? -6.489 5.656 6.245 1.00 97.88 87 PRO A CA 1
ATOM 727 C C . PRO A 1 87 ? -6.751 7.165 6.097 1.00 97.88 87 PRO A C 1
ATOM 729 O O . PRO A 1 87 ? -6.743 7.703 4.986 1.00 97.88 87 PRO A O 1
ATOM 732 N N . GLU A 1 88 ? -6.947 7.873 7.208 1.00 97.75 88 GLU A N 1
ATOM 733 C CA . GLU A 1 88 ? -7.196 9.313 7.256 1.00 97.75 88 GLU A CA 1
ATOM 734 C C . GLU A 1 88 ? -5.953 10.092 6.826 1.00 97.75 88 GLU A C 1
ATOM 736 O O . GLU A 1 88 ? -6.055 11.070 6.074 1.00 97.75 88 GLU A O 1
ATOM 741 N N . LYS A 1 89 ? -4.763 9.639 7.248 1.00 97.12 89 LYS A N 1
ATOM 742 C CA . LYS A 1 89 ? -3.484 10.177 6.764 1.00 97.12 89 LYS A CA 1
ATOM 743 C C . LYS A 1 89 ? -3.390 10.021 5.246 1.00 97.12 89 LYS A C 1
ATOM 745 O O . LYS A 1 89 ? -3.137 11.015 4.569 1.00 97.12 89 LYS A O 1
ATOM 750 N N . LEU A 1 90 ? -3.648 8.836 4.693 1.00 98.25 90 LEU A N 1
ATOM 751 C CA . LEU A 1 90 ? -3.589 8.596 3.244 1.00 98.25 90 LEU A CA 1
ATOM 752 C C . LEU A 1 90 ? -4.475 9.578 2.465 1.00 98.25 90 LEU A C 1
ATOM 754 O O . LEU A 1 90 ? -3.990 10.249 1.550 1.00 98.25 90 LEU A O 1
ATOM 758 N N . ILE A 1 91 ? -5.734 9.743 2.877 1.00 98.00 91 ILE A N 1
ATOM 759 C CA . ILE A 1 91 ? -6.670 10.691 2.250 1.00 98.00 91 ILE A CA 1
ATOM 760 C C . ILE A 1 91 ? -6.135 12.127 2.341 1.00 98.00 91 ILE A C 1
ATOM 762 O O . ILE A 1 91 ? -6.098 12.847 1.341 1.00 98.00 91 ILE A O 1
ATOM 766 N N . LYS A 1 92 ? -5.650 12.543 3.517 1.00 96.81 92 LYS A N 1
ATOM 767 C CA . LYS A 1 92 ? -5.055 13.873 3.739 1.00 96.81 92 LYS A CA 1
ATOM 768 C C . LYS A 1 92 ? -3.834 14.138 2.849 1.00 96.81 92 LYS A C 1
ATOM 770 O O . LYS A 1 92 ? -3.552 15.294 2.523 1.00 96.81 92 LYS A O 1
ATOM 775 N N . TYR A 1 93 ? -3.112 13.089 2.468 1.00 95.56 93 TYR A N 1
ATOM 776 C CA . TYR A 1 93 ? -1.948 13.139 1.584 1.00 95.56 93 TYR A CA 1
ATOM 777 C C . TYR A 1 93 ? -2.278 12.928 0.101 1.00 95.56 93 TYR A C 1
ATOM 779 O O . TYR A 1 93 ? -1.364 12.877 -0.719 1.00 95.56 93 TYR A O 1
ATOM 787 N N . GLY A 1 94 ? -3.562 12.877 -0.263 1.00 96.50 94 GLY A N 1
ATOM 788 C CA . GLY A 1 94 ? -4.007 12.840 -1.656 1.00 96.50 94 GLY A CA 1
ATOM 789 C C . GLY A 1 94 ? -4.116 11.440 -2.256 1.00 96.50 94 GLY A C 1
ATOM 790 O O . GLY A 1 94 ? -4.352 11.319 -3.458 1.00 96.50 94 GLY A O 1
ATOM 791 N N . PHE A 1 95 ? -3.988 10.384 -1.448 1.00 98.25 95 PHE A N 1
ATOM 792 C CA . PHE A 1 95 ? -4.333 9.041 -1.898 1.00 98.25 95 PHE A CA 1
ATOM 793 C C . PHE A 1 95 ? -5.847 8.928 -2.073 1.00 98.25 95 PHE A C 1
ATOM 795 O O . PHE A 1 95 ? -6.636 9.379 -1.239 1.00 98.25 95 PHE A O 1
ATOM 802 N N . LYS A 1 96 ? -6.256 8.277 -3.156 1.00 98.06 96 LYS A N 1
ATOM 803 C CA . LYS A 1 96 ? -7.650 8.004 -3.482 1.00 98.06 96 LYS A CA 1
ATOM 804 C C . LYS A 1 96 ? -8.001 6.597 -3.028 1.00 98.06 96 LYS A C 1
ATOM 806 O O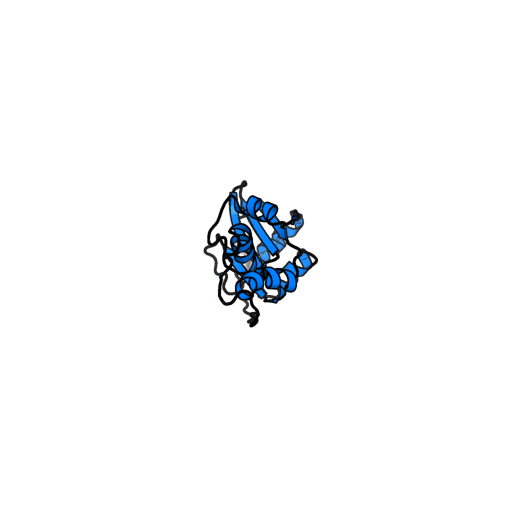 . LYS A 1 96 ? -7.377 5.635 -3.477 1.00 98.06 96 LYS A O 1
ATOM 811 N N . LYS A 1 97 ? -9.016 6.489 -2.170 1.00 97.88 97 LYS A N 1
ATOM 812 C CA . LYS A 1 97 ? -9.627 5.208 -1.816 1.00 97.88 97 LYS A CA 1
ATOM 813 C C . LYS A 1 97 ? -10.442 4.685 -3.000 1.00 97.88 97 LYS A C 1
ATOM 815 O O . LYS A 1 97 ? -11.207 5.432 -3.602 1.00 97.88 97 LYS A O 1
ATOM 820 N N . THR A 1 98 ? -10.290 3.405 -3.299 1.00 93.88 98 THR A N 1
ATOM 821 C CA . THR A 1 98 ? -11.088 2.648 -4.259 1.00 93.88 98 THR A CA 1
ATOM 822 C C . THR A 1 98 ? -11.582 1.385 -3.569 1.00 93.88 98 THR A C 1
ATOM 824 O O . THR A 1 98 ? -10.791 0.623 -3.009 1.00 93.88 98 THR A O 1
ATOM 827 N N . ASP A 1 99 ? -12.890 1.157 -3.615 1.00 87.31 99 ASP A N 1
ATOM 828 C CA . ASP A 1 99 ? -13.476 -0.054 -3.055 1.00 87.31 99 ASP A CA 1
ATOM 829 C C . ASP A 1 99 ? -13.219 -1.240 -3.986 1.00 87.31 99 ASP A C 1
ATOM 831 O O . ASP A 1 99 ? -13.471 -1.183 -5.195 1.00 87.31 99 ASP A O 1
ATOM 835 N N . ILE A 1 100 ? -12.742 -2.346 -3.419 1.00 93.88 100 ILE A N 1
ATOM 836 C CA . ILE A 1 100 ? -12.564 -3.584 -4.168 1.00 93.88 100 ILE A CA 1
ATOM 837 C C . ILE A 1 100 ? -13.832 -4.427 -4.059 1.00 93.88 100 ILE A C 1
ATOM 839 O O . ILE A 1 100 ? -14.322 -4.722 -2.969 1.00 93.88 100 ILE A O 1
ATOM 843 N N . ASN A 1 101 ? -14.342 -4.875 -5.208 1.00 94.56 101 ASN A N 1
ATOM 844 C CA . ASN A 1 101 ? -15.481 -5.784 -5.259 1.00 94.56 101 ASN A CA 1
ATOM 845 C C . ASN A 1 101 ? -15.179 -7.075 -4.477 1.00 94.56 101 ASN A C 1
ATOM 847 O O . ASN A 1 101 ? -14.209 -7.766 -4.787 1.00 94.56 101 ASN A O 1
ATOM 851 N N . LYS A 1 102 ? -16.056 -7.444 -3.532 1.00 96.19 102 LYS A N 1
ATOM 852 C CA . LYS A 1 102 ? -15.929 -8.654 -2.696 1.00 96.19 102 LYS A CA 1
ATOM 853 C C . LYS A 1 102 ? -15.713 -9.943 -3.492 1.00 96.19 102 LYS A C 1
ATOM 855 O O . LYS A 1 102 ? -15.071 -10.863 -3.001 1.00 96.19 102 LYS A O 1
ATOM 860 N N . LYS A 1 103 ? -16.181 -10.007 -4.745 1.00 96.62 103 LYS A N 1
ATOM 861 C CA . LYS A 1 103 ? -15.926 -11.140 -5.654 1.00 96.62 103 LYS A CA 1
ATOM 862 C C . LYS A 1 103 ? -14.434 -11.383 -5.926 1.00 96.62 103 LYS A C 1
ATOM 864 O O . LYS A 1 103 ? -14.078 -12.493 -6.294 1.00 96.62 103 LYS A O 1
ATOM 869 N N . ARG A 1 104 ? -13.579 -10.371 -5.744 1.00 96.62 104 ARG A N 1
ATOM 870 C CA . ARG A 1 104 ? -12.118 -10.453 -5.913 1.00 96.62 104 ARG A CA 1
ATOM 871 C C . ARG A 1 104 ? -11.382 -10.856 -4.633 1.00 96.62 104 ARG A C 1
ATOM 873 O O . ARG A 1 104 ? -10.181 -11.082 -4.679 1.00 96.62 104 ARG A O 1
ATOM 880 N N . TYR A 1 105 ? -12.065 -10.940 -3.490 1.00 96.62 105 TYR A N 1
ATOM 881 C CA . TYR A 1 105 ? -11.409 -11.231 -2.212 1.00 96.62 105 TYR A CA 1
ATOM 882 C C . TYR A 1 105 ? -10.734 -12.601 -2.170 1.00 96.62 105 TYR A C 1
ATOM 884 O O . TYR A 1 105 ? -9.634 -12.649 -1.634 1.00 96.62 105 TYR A O 1
ATOM 892 N N . PRO A 1 106 ? -11.294 -13.682 -2.753 1.00 96.00 106 PRO A N 1
ATOM 893 C CA . PRO A 1 106 ? -10.580 -14.954 -2.820 1.00 96.00 106 PRO A CA 1
ATOM 894 C C . PRO A 1 106 ? -9.230 -14.825 -3.531 1.00 96.00 106 PRO A C 1
ATOM 896 O O . PRO A 1 106 ? -8.227 -15.296 -3.019 1.00 96.00 106 PRO A O 1
ATOM 899 N N . GLU A 1 107 ? -9.183 -14.106 -4.653 1.00 96.50 107 GLU A N 1
ATOM 900 C CA . GLU A 1 107 ? -7.952 -13.913 -5.425 1.00 96.50 107 GLU A CA 1
ATOM 901 C C . GLU A 1 107 ? -6.938 -13.023 -4.696 1.00 96.50 107 GLU A C 1
ATOM 903 O O . GLU A 1 107 ? -5.743 -13.308 -4.688 1.00 96.50 107 GLU A O 1
ATOM 908 N N . ILE A 1 108 ? -7.411 -11.980 -4.011 1.00 97.56 108 ILE A N 1
ATOM 909 C CA . ILE A 1 108 ? -6.571 -11.159 -3.131 1.00 97.56 108 ILE A CA 1
ATOM 910 C C . ILE A 1 108 ? -6.022 -12.006 -1.986 1.00 97.56 108 ILE A C 1
ATOM 912 O O . ILE A 1 108 ? -4.834 -11.948 -1.701 1.00 97.56 108 ILE A O 1
ATOM 916 N N . ASN A 1 109 ? -6.856 -12.824 -1.352 1.00 96.81 109 ASN A N 1
ATOM 917 C CA . ASN A 1 109 ? -6.438 -13.710 -0.275 1.00 96.81 109 ASN A CA 1
ATOM 918 C C . ASN A 1 109 ? -5.374 -14.710 -0.752 1.00 96.81 109 ASN A C 1
ATOM 920 O O . ASN A 1 109 ? -4.390 -14.938 -0.054 1.00 96.81 109 ASN A O 1
ATOM 924 N N . THR A 1 110 ? -5.524 -15.230 -1.974 1.00 95.75 110 THR A N 1
ATOM 925 C CA . THR A 1 110 ? -4.498 -16.037 -2.630 1.00 95.75 110 THR A CA 1
ATOM 926 C C . THR A 1 110 ? -3.218 -15.236 -2.829 1.00 95.75 110 THR A C 1
ATOM 928 O O . THR A 1 110 ? -2.167 -15.721 -2.436 1.00 95.75 110 THR A O 1
ATOM 931 N N . ILE A 1 111 ? -3.247 -14.018 -3.376 1.00 97.06 111 ILE A N 1
ATOM 932 C CA . ILE A 1 111 ? -2.042 -13.183 -3.575 1.00 97.06 111 ILE A CA 1
ATOM 933 C C . ILE A 1 111 ? -1.329 -12.885 -2.246 1.00 97.06 111 ILE A C 1
ATOM 935 O O . ILE A 1 111 ? -0.112 -13.035 -2.138 1.00 97.06 111 ILE A O 1
ATOM 939 N N . PHE A 1 112 ? -2.085 -12.512 -1.215 1.00 97.75 112 PHE A N 1
ATOM 940 C CA . PHE A 1 112 ? -1.586 -12.209 0.126 1.00 97.75 112 PHE A CA 1
ATOM 941 C C . PHE A 1 112 ? -1.538 -13.470 0.998 1.00 97.75 112 PHE A C 1
ATOM 943 O O . PHE A 1 112 ? -2.172 -13.548 2.050 1.00 97.75 112 PHE A O 1
ATOM 950 N N . SER A 1 113 ? -0.770 -14.463 0.550 1.00 96.75 113 SER A N 1
ATOM 951 C CA . SER A 1 113 ? -0.506 -15.713 1.270 1.00 96.75 113 SER A CA 1
ATOM 952 C C . SER A 1 113 ? 0.953 -16.143 1.137 1.00 96.75 113 SER A C 1
ATOM 954 O O . SER A 1 113 ? 1.703 -15.614 0.312 1.00 96.75 113 SER A O 1
ATOM 956 N N . GLU A 1 114 ? 1.375 -17.107 1.955 1.00 95.75 114 GLU A N 1
ATOM 957 C CA . GLU A 1 114 ? 2.712 -17.689 1.837 1.00 95.75 114 GLU A CA 1
ATOM 958 C C . GLU A 1 114 ? 2.908 -18.343 0.465 1.00 95.75 114 GLU A C 1
ATOM 960 O O . GLU A 1 114 ? 2.024 -19.028 -0.057 1.00 95.75 114 GLU A O 1
ATOM 965 N N . LYS A 1 115 ? 4.093 -18.142 -0.122 1.00 91.56 115 LYS A N 1
ATOM 966 C CA . LYS A 1 115 ? 4.414 -18.649 -1.458 1.00 91.56 115 LYS A CA 1
ATOM 967 C C . LYS A 1 115 ? 5.451 -19.769 -1.392 1.00 91.56 115 LYS A C 1
ATOM 969 O O . LYS A 1 115 ? 6.533 -19.556 -0.837 1.00 91.56 115 LYS A O 1
ATOM 974 N N . PRO A 1 116 ? 5.163 -20.940 -1.994 1.00 87.44 116 PRO A N 1
ATOM 975 C CA . PRO A 1 116 ? 6.121 -22.040 -2.063 1.00 87.44 116 PRO A CA 1
ATOM 976 C C . PRO A 1 116 ? 7.203 -21.806 -3.130 1.00 87.44 116 PRO A C 1
ATOM 978 O O . PRO A 1 116 ? 8.274 -22.399 -3.059 1.00 87.44 116 PRO A O 1
ATOM 981 N N . CYS A 1 117 ? 6.920 -20.956 -4.118 1.00 86.75 117 CYS A N 1
ATOM 982 C CA . CYS A 1 117 ? 7.847 -20.547 -5.169 1.00 86.75 117 CYS A CA 1
ATOM 983 C C . CYS A 1 117 ? 8.709 -19.364 -4.718 1.00 86.75 117 CYS A C 1
ATOM 985 O O . CYS A 1 117 ? 8.294 -18.566 -3.878 1.00 86.75 117 CYS A O 1
ATOM 987 N N . ASN A 1 118 ? 9.880 -19.232 -5.331 1.00 86.31 118 ASN A N 1
ATOM 988 C CA . ASN A 1 118 ? 10.692 -18.028 -5.274 1.00 86.31 118 ASN A CA 1
ATOM 989 C C . ASN A 1 118 ? 11.220 -17.756 -6.683 1.00 86.31 118 ASN A C 1
ATOM 991 O O . ASN A 1 118 ? 11.984 -18.562 -7.210 1.00 86.31 118 ASN A O 1
ATOM 995 N N . ASP A 1 119 ? 10.803 -16.635 -7.264 1.00 83.38 119 ASP A N 1
ATOM 996 C CA . ASP A 1 119 ? 11.177 -16.250 -8.628 1.00 83.38 119 ASP A CA 1
ATOM 997 C C . ASP A 1 119 ? 12.293 -15.177 -8.639 1.00 83.38 119 ASP A C 1
ATOM 999 O O . ASP A 1 119 ? 12.577 -14.612 -9.691 1.00 83.38 119 ASP A O 1
ATOM 1003 N N . ASP A 1 120 ? 12.901 -14.867 -7.477 1.00 77.31 120 ASP A N 1
ATOM 1004 C CA . ASP A 1 120 ? 13.962 -13.856 -7.280 1.00 77.31 120 ASP A CA 1
ATOM 1005 C C . ASP A 1 120 ? 13.659 -12.506 -7.976 1.00 77.31 120 ASP A C 1
ATOM 1007 O O . ASP A 1 120 ? 14.485 -11.923 -8.676 1.00 77.31 120 ASP A O 1
ATOM 1011 N N . LEU A 1 121 ? 12.442 -11.983 -7.772 1.00 73.38 121 LEU A N 1
ATOM 1012 C CA . LEU A 1 121 ? 11.896 -10.829 -8.512 1.00 73.38 121 LEU A CA 1
ATOM 1013 C C . LEU A 1 121 ? 12.487 -9.457 -8.138 1.00 73.38 121 LEU A C 1
ATOM 1015 O O . LEU A 1 121 ? 12.146 -8.451 -8.768 1.00 73.38 121 LEU A O 1
ATOM 1019 N N . GLY A 1 122 ? 13.330 -9.392 -7.106 1.00 69.00 122 GLY A N 1
ATOM 1020 C CA . GLY A 1 122 ? 13.857 -8.137 -6.571 1.00 69.00 122 GLY A CA 1
ATOM 1021 C C . GLY A 1 122 ? 14.713 -7.371 -7.585 1.00 69.00 122 GLY A C 1
ATOM 1022 O O . GLY A 1 122 ? 15.646 -7.914 -8.169 1.00 69.00 122 GLY A O 1
ATOM 1023 N N . SER A 1 123 ? 14.421 -6.080 -7.762 1.00 74.25 123 SER A N 1
ATOM 1024 C CA . SER A 1 123 ? 15.188 -5.163 -8.617 1.00 74.25 123 SER A CA 1
ATOM 1025 C C . SER A 1 123 ? 16.026 -4.178 -7.789 1.00 74.25 123 SER A C 1
ATOM 1027 O O . SER A 1 123 ? 15.671 -3.843 -6.662 1.00 74.25 123 SER A O 1
ATOM 1029 N N . PHE A 1 124 ? 17.108 -3.637 -8.362 1.00 76.19 124 PHE A N 1
ATOM 1030 C CA . PHE A 1 124 ? 17.967 -2.605 -7.749 1.00 76.19 124 PHE A CA 1
ATOM 1031 C C . PHE A 1 124 ? 17.317 -1.204 -7.665 1.00 76.19 124 PHE A C 1
ATOM 1033 O O . PHE A 1 124 ? 18.017 -0.196 -7.552 1.00 76.19 124 PHE A O 1
ATOM 1040 N N . CYS A 1 125 ? 15.990 -1.093 -7.750 1.00 86.06 125 CYS A N 1
ATOM 1041 C CA . CYS A 1 125 ? 15.303 0.194 -7.704 1.00 86.06 125 CYS A CA 1
ATOM 1042 C C . CYS A 1 125 ? 14.880 0.599 -6.290 1.00 86.06 125 CYS A C 1
ATOM 1044 O O . CYS A 1 125 ? 14.564 -0.221 -5.433 1.00 86.06 125 CYS A O 1
ATOM 1046 N N . ILE A 1 126 ? 14.847 1.913 -6.063 1.00 88.62 126 ILE A N 1
ATOM 1047 C CA . ILE A 1 126 ? 14.327 2.495 -4.826 1.00 88.62 126 ILE A CA 1
ATOM 1048 C C . ILE A 1 126 ? 12.794 2.463 -4.909 1.00 88.62 126 ILE A C 1
ATOM 1050 O O . ILE A 1 126 ? 12.242 3.118 -5.804 1.00 88.62 126 ILE A O 1
ATOM 1054 N N . PRO A 1 127 ? 12.094 1.758 -4.001 1.00 92.88 127 PRO A N 1
ATOM 1055 C CA . PRO A 1 127 ? 10.652 1.605 -4.093 1.00 92.88 127 PRO A CA 1
ATOM 1056 C C . PRO A 1 127 ? 9.926 2.948 -3.964 1.00 92.88 127 PRO A C 1
ATOM 1058 O O . PRO A 1 127 ? 10.383 3.891 -3.307 1.00 92.88 127 PRO A O 1
ATOM 1061 N N . ILE A 1 128 ? 8.779 3.021 -4.634 1.00 96.00 128 ILE A N 1
ATOM 1062 C CA . ILE A 1 128 ? 7.776 4.072 -4.473 1.00 96.00 128 ILE A CA 1
ATOM 1063 C C . ILE A 1 128 ? 6.436 3.372 -4.294 1.00 96.00 128 ILE A C 1
ATOM 1065 O O . ILE A 1 128 ? 5.878 2.823 -5.247 1.00 96.00 128 ILE A O 1
ATOM 1069 N N . PHE A 1 129 ? 5.937 3.396 -3.068 1.00 97.44 129 PHE A N 1
ATOM 1070 C CA . PHE A 1 129 ? 4.706 2.742 -2.661 1.00 97.44 129 PHE A CA 1
ATOM 1071 C C . PHE A 1 129 ? 3.488 3.602 -3.001 1.00 97.44 129 PHE A C 1
ATOM 1073 O O . PHE A 1 129 ? 2.928 4.286 -2.144 1.00 97.44 129 PHE A O 1
ATOM 1080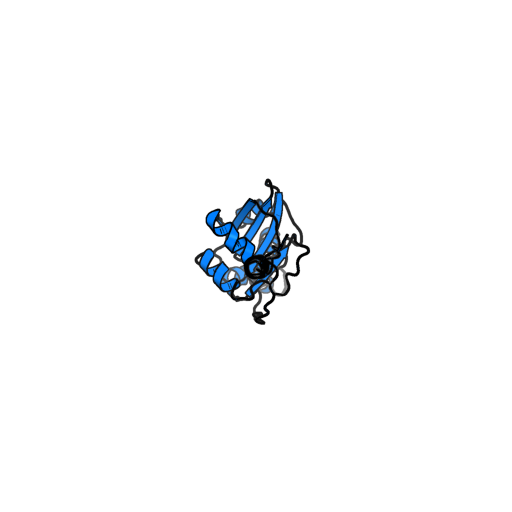 N N . ARG A 1 130 ? 3.099 3.600 -4.279 1.00 97.56 130 ARG A N 1
ATOM 1081 C CA . ARG A 1 130 ? 1.914 4.334 -4.758 1.00 97.56 130 ARG A CA 1
ATOM 1082 C C . ARG A 1 130 ? 0.610 3.613 -4.467 1.00 97.56 130 ARG A C 1
ATOM 1084 O O . ARG A 1 130 ? -0.442 4.233 -4.559 1.00 97.56 130 ARG A O 1
ATOM 1091 N N . ASP A 1 131 ? 0.697 2.336 -4.132 1.00 98.31 131 ASP A N 1
ATOM 1092 C CA . ASP A 1 131 ? -0.416 1.412 -4.022 1.00 98.31 131 ASP A CA 1
ATOM 1093 C C . ASP A 1 131 ? -0.409 0.802 -2.626 1.00 98.31 131 ASP A C 1
ATOM 1095 O O . ASP A 1 131 ? 0.594 0.233 -2.196 1.00 98.31 131 ASP A O 1
ATOM 1099 N N . ILE A 1 132 ? -1.503 0.968 -1.887 1.00 98.62 132 ILE A N 1
ATOM 1100 C CA . ILE A 1 132 ? -1.594 0.580 -0.480 1.00 98.62 132 ILE A CA 1
ATOM 1101 C C . ILE A 1 132 ? -2.905 -0.162 -0.249 1.00 98.62 132 ILE A C 1
ATOM 1103 O O . ILE A 1 132 ? -3.977 0.334 -0.582 1.00 98.62 132 ILE A O 1
ATOM 1107 N N . PHE A 1 133 ? -2.817 -1.341 0.349 1.00 98.50 133 PHE A N 1
ATOM 1108 C CA . PHE A 1 133 ? -3.942 -2.178 0.741 1.00 98.50 133 PHE A CA 1
ATOM 1109 C C . PHE A 1 133 ? -4.072 -2.152 2.260 1.00 98.50 133 PHE A C 1
ATOM 1111 O O . PHE A 1 133 ? -3.080 -2.319 2.971 1.00 98.50 133 PHE A O 1
ATOM 1118 N N . ILE A 1 134 ? -5.292 -1.954 2.751 1.00 98.50 134 ILE A N 1
ATOM 1119 C CA . ILE A 1 134 ? -5.627 -2.015 4.174 1.00 98.50 134 ILE A CA 1
ATOM 1120 C C . ILE A 1 134 ? -6.667 -3.114 4.358 1.00 98.50 134 ILE A C 1
ATOM 1122 O O . ILE A 1 134 ? -7.783 -3.018 3.847 1.00 98.50 134 ILE A O 1
ATOM 1126 N N . PHE A 1 135 ? -6.285 -4.162 5.078 1.00 98.44 135 PHE A N 1
ATOM 1127 C CA . PHE A 1 135 ? -7.120 -5.319 5.374 1.00 98.44 135 PHE A CA 1
ATOM 1128 C C . PHE A 1 135 ? -7.821 -5.112 6.705 1.00 98.44 135 PHE A C 1
ATOM 1130 O O . PHE A 1 135 ? -7.189 -4.709 7.686 1.00 98.44 135 PHE A O 1
ATOM 1137 N N . ARG A 1 136 ? -9.121 -5.406 6.744 1.00 98.19 136 ARG A N 1
ATOM 1138 C CA . ARG A 1 136 ? -9.953 -5.247 7.933 1.00 98.19 136 ARG A CA 1
ATOM 1139 C C . ARG A 1 136 ? -10.698 -6.522 8.282 1.00 98.19 136 ARG A C 1
ATOM 1141 O O . ARG A 1 136 ? -11.115 -7.272 7.399 1.00 98.19 136 ARG A O 1
ATOM 1148 N N . LYS A 1 137 ? -10.895 -6.722 9.581 1.00 98.00 137 LYS A N 1
ATOM 1149 C CA . LYS A 1 137 ? -11.786 -7.734 10.144 1.00 98.00 137 LYS A CA 1
ATOM 1150 C C . LYS A 1 137 ? -12.672 -7.059 11.170 1.00 98.00 137 LYS A C 1
ATOM 1152 O O . LYS A 1 137 ? -12.147 -6.510 12.136 1.00 98.00 137 LYS A O 1
ATOM 1157 N N . LYS A 1 138 ? -13.996 -7.113 10.994 1.00 97.19 138 LYS A N 1
ATOM 1158 C CA . LYS A 1 138 ? -14.945 -6.447 11.910 1.00 97.19 138 LYS A CA 1
ATOM 1159 C C . LYS A 1 138 ? -14.537 -4.986 12.178 1.00 97.19 138 LYS A C 1
ATOM 1161 O O . LYS A 1 138 ? -14.395 -4.575 13.326 1.00 97.19 138 LYS A O 1
ATOM 1166 N N . ASP A 1 139 ? -14.268 -4.255 11.096 1.00 94.75 139 ASP A N 1
ATOM 1167 C CA . ASP A 1 139 ? -13.835 -2.847 11.051 1.00 94.75 139 ASP A CA 1
ATOM 1168 C C . ASP A 1 139 ? -12.430 -2.519 11.599 1.00 94.75 139 ASP A C 1
ATOM 1170 O O . ASP A 1 139 ? -11.916 -1.430 11.330 1.00 94.75 139 ASP A O 1
ATOM 1174 N N . GLN A 1 140 ? -11.750 -3.452 12.268 1.00 97.81 140 GLN A N 1
ATOM 1175 C CA . GLN A 1 140 ? -10.385 -3.261 12.776 1.00 97.81 140 GLN A CA 1
ATOM 1176 C C . GLN A 1 140 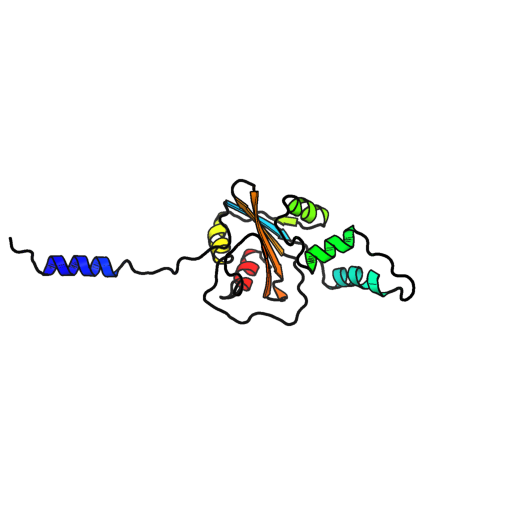? -9.343 -3.524 11.693 1.00 97.81 140 GLN A C 1
ATOM 1178 O O . GLN A 1 140 ? -9.488 -4.485 10.933 1.00 97.81 140 GLN A O 1
ATOM 1183 N N . ILE A 1 141 ? -8.282 -2.712 11.628 1.00 98.50 141 ILE A N 1
ATOM 1184 C CA . ILE A 1 141 ? -7.168 -2.974 10.711 1.00 98.50 141 ILE A CA 1
ATOM 1185 C C . ILE A 1 141 ? -6.402 -4.200 11.213 1.00 98.50 141 ILE A C 1
ATOM 1187 O O . ILE A 1 141 ? -5.869 -4.212 12.317 1.00 98.50 141 ILE A O 1
ATOM 1191 N N . VAL A 1 142 ? -6.330 -5.233 10.376 1.00 98.50 142 VAL A N 1
ATOM 1192 C CA . VAL A 1 142 ? -5.553 -6.456 10.645 1.00 98.50 142 VAL A CA 1
ATOM 1193 C C . VAL A 1 142 ? -4.294 -6.540 9.792 1.00 98.50 142 VAL A C 1
ATOM 1195 O O . VAL A 1 142 ? -3.413 -7.341 10.079 1.00 98.50 142 VAL A O 1
ATOM 1198 N N . GLY A 1 143 ? -4.189 -5.716 8.748 1.00 98.44 143 GLY A N 1
ATOM 1199 C CA . GLY A 1 143 ? -3.049 -5.751 7.850 1.00 98.44 143 GLY A CA 1
ATOM 1200 C C . GLY A 1 143 ? -2.903 -4.504 7.000 1.00 98.44 143 GLY A C 1
ATOM 1201 O O . GLY A 1 143 ? -3.890 -3.889 6.597 1.00 98.44 143 GLY A O 1
ATOM 1202 N N . ILE A 1 144 ? -1.656 -4.155 6.696 1.00 98.69 144 ILE A N 1
ATOM 1203 C CA . ILE A 1 144 ? -1.312 -3.089 5.753 1.00 98.69 144 ILE A CA 1
ATOM 1204 C C . ILE A 1 144 ? -0.268 -3.646 4.795 1.00 98.69 144 ILE A C 1
ATOM 1206 O O . ILE A 1 144 ? 0.755 -4.174 5.234 1.00 98.69 144 ILE A O 1
ATOM 1210 N N . ALA A 1 145 ? -0.510 -3.500 3.496 1.00 98.31 145 ALA A N 1
ATOM 1211 C CA . ALA A 1 145 ? 0.472 -3.814 2.474 1.00 98.31 145 ALA A CA 1
ATOM 1212 C C . ALA A 1 145 ? 0.716 -2.612 1.568 1.00 98.31 145 ALA A C 1
ATOM 1214 O O . ALA A 1 145 ? -0.215 -2.017 1.036 1.00 98.31 145 ALA A O 1
ATOM 1215 N N . LYS A 1 146 ? 1.981 -2.267 1.371 1.00 98.25 146 LYS A N 1
ATOM 1216 C CA . LYS A 1 146 ? 2.428 -1.190 0.491 1.00 98.25 146 LYS A CA 1
ATOM 1217 C C . LYS A 1 146 ? 3.154 -1.806 -0.685 1.00 98.25 146 LYS A C 1
ATOM 1219 O O . LYS A 1 146 ? 4.080 -2.575 -0.467 1.00 98.25 146 LYS A O 1
ATOM 1224 N N . ILE A 1 147 ? 2.759 -1.468 -1.903 1.00 97.50 147 ILE A N 1
ATOM 1225 C CA . ILE A 1 147 ? 3.185 -2.146 -3.126 1.00 97.50 147 ILE A CA 1
ATOM 1226 C C . ILE A 1 147 ? 3.924 -1.176 -4.044 1.00 97.50 147 ILE A C 1
ATOM 1228 O O . ILE A 1 147 ? 3.477 -0.057 -4.301 1.00 97.50 147 ILE A O 1
ATOM 1232 N N . CYS A 1 148 ? 5.073 -1.618 -4.547 1.00 95.44 148 CYS A N 1
ATOM 1233 C CA . CYS A 1 148 ? 5.785 -0.975 -5.638 1.00 95.44 148 CYS A CA 1
ATOM 1234 C C . CYS A 1 148 ? 5.919 -1.971 -6.794 1.00 95.44 148 CYS A C 1
ATOM 1236 O O . CYS A 1 148 ? 6.860 -2.766 -6.825 1.00 95.44 148 CYS A O 1
ATOM 1238 N N . TYR A 1 149 ? 4.986 -1.916 -7.751 1.00 93.75 149 TYR A N 1
ATOM 1239 C CA . TYR A 1 149 ? 4.954 -2.845 -8.887 1.00 93.75 149 TYR A CA 1
ATOM 1240 C C . TYR A 1 149 ? 6.245 -2.813 -9.710 1.00 93.75 149 TYR A C 1
ATOM 1242 O O . TYR A 1 149 ? 6.818 -3.858 -9.984 1.00 93.75 149 TYR A O 1
ATOM 1250 N N . SER A 1 150 ? 6.775 -1.620 -10.010 1.00 91.00 150 SER A N 1
ATOM 1251 C CA . SER A 1 150 ? 8.002 -1.467 -10.809 1.00 91.00 150 SER A CA 1
ATOM 1252 C C . SER A 1 150 ? 9.245 -2.084 -10.168 1.00 91.00 150 SER A C 1
ATOM 1254 O O . SER A 1 150 ? 10.212 -2.369 -10.869 1.00 91.00 150 SER A O 1
ATOM 1256 N N . CYS A 1 151 ? 9.241 -2.240 -8.841 1.00 91.88 151 CYS A N 1
ATOM 1257 C CA . CYS A 1 151 ? 10.348 -2.836 -8.103 1.00 91.88 151 CYS A CA 1
ATOM 1258 C C . CYS A 1 151 ? 10.100 -4.277 -7.679 1.00 91.88 151 CYS A C 1
ATOM 1260 O O . CYS A 1 151 ? 11.030 -4.898 -7.173 1.00 91.88 151 CYS A O 1
ATOM 1262 N N . HIS A 1 152 ? 8.876 -4.785 -7.856 1.00 93.38 152 HIS A N 1
ATOM 1263 C CA . HIS A 1 152 ? 8.426 -6.032 -7.241 1.00 93.38 152 HIS A CA 1
ATOM 1264 C C . HIS A 1 152 ? 8.772 -6.075 -5.744 1.00 93.38 152 HIS A C 1
ATOM 1266 O O . HIS A 1 152 ? 9.250 -7.076 -5.215 1.00 93.38 152 HIS A O 1
ATOM 1272 N N . LEU A 1 153 ? 8.557 -4.947 -5.058 1.00 93.38 153 LEU A N 1
ATOM 1273 C CA . LEU A 1 153 ? 8.804 -4.804 -3.627 1.00 93.38 153 LEU A CA 1
ATOM 1274 C C . LEU A 1 153 ? 7.510 -4.474 -2.898 1.00 93.38 153 LEU A C 1
ATOM 1276 O O . LEU A 1 153 ? 6.649 -3.752 -3.414 1.00 93.38 153 LEU A O 1
ATOM 1280 N N . ALA A 1 154 ? 7.414 -4.969 -1.668 1.00 95.44 154 ALA A N 1
ATOM 1281 C CA . ALA A 1 154 ? 6.316 -4.668 -0.775 1.00 95.44 154 ALA A CA 1
ATOM 1282 C C . ALA A 1 154 ? 6.777 -4.491 0.673 1.00 95.44 154 ALA A C 1
ATOM 1284 O O . ALA A 1 154 ? 7.739 -5.120 1.111 1.00 95.44 154 ALA A O 1
ATOM 1285 N N . THR A 1 155 ? 6.047 -3.672 1.424 1.00 96.12 155 THR A N 1
ATOM 1286 C CA . THR A 1 155 ? 6.047 -3.702 2.894 1.00 96.12 155 THR A CA 1
ATOM 1287 C C . THR A 1 155 ? 4.749 -4.366 3.330 1.00 96.12 155 THR A C 1
ATOM 1289 O O . THR A 1 155 ? 3.696 -3.990 2.824 1.00 96.12 155 THR A O 1
ATOM 1292 N N . ILE A 1 156 ? 4.811 -5.338 4.240 1.00 97.69 156 ILE A N 1
ATOM 1293 C CA . ILE A 1 156 ? 3.654 -6.119 4.703 1.00 97.69 156 ILE A CA 1
ATOM 1294 C C . ILE A 1 156 ? 3.670 -6.132 6.226 1.00 97.69 156 ILE A C 1
ATOM 1296 O O . ILE A 1 156 ? 4.690 -6.448 6.832 1.00 97.69 156 ILE A O 1
ATOM 1300 N N . ILE A 1 157 ? 2.551 -5.747 6.833 1.00 98.00 157 ILE A N 1
ATOM 1301 C CA . ILE A 1 157 ? 2.416 -5.497 8.273 1.00 98.00 157 ILE A CA 1
ATOM 1302 C C . ILE A 1 157 ? 1.170 -6.213 8.776 1.00 98.00 157 ILE A C 1
ATOM 1304 O O . ILE A 1 157 ? 0.183 -6.292 8.043 1.00 98.00 157 ILE A O 1
ATOM 1308 N N . GLY A 1 158 ? 1.197 -6.698 10.020 1.00 97.44 158 GLY A N 1
ATOM 1309 C CA . GLY A 1 158 ? 0.041 -7.322 10.676 1.00 97.44 158 GLY A CA 1
ATOM 1310 C C . GLY A 1 158 ? -0.057 -8.834 10.483 1.00 97.44 158 GLY A C 1
ATOM 1311 O O . GLY A 1 158 ? -1.128 -9.405 10.645 1.00 97.44 158 GLY A O 1
ATOM 1312 N N . THR A 1 159 ? 1.040 -9.493 10.104 1.00 97.38 159 THR A N 1
ATOM 1313 C CA . THR A 1 159 ? 1.069 -10.946 9.937 1.00 97.38 159 THR A CA 1
ATOM 1314 C C . THR A 1 159 ? 2.349 -11.551 10.503 1.00 97.38 159 THR A C 1
ATOM 1316 O O . THR A 1 159 ? 3.423 -10.979 10.352 1.00 97.38 159 THR A O 1
ATOM 1319 N N . GLU A 1 160 ? 2.218 -12.731 11.109 1.00 95.88 160 GLU A N 1
ATOM 1320 C CA . GLU A 1 160 ? 3.335 -13.588 11.543 1.00 95.88 160 GLU A CA 1
ATOM 1321 C C . GLU A 1 160 ? 3.706 -14.629 10.469 1.00 95.88 160 GLU A C 1
ATOM 1323 O O . GLU A 1 160 ? 4.551 -15.500 10.681 1.00 95.88 160 GLU A O 1
ATOM 1328 N N . ARG A 1 161 ? 3.024 -14.590 9.316 1.00 95.94 161 ARG A N 1
ATOM 1329 C CA . ARG A 1 161 ? 3.285 -15.479 8.182 1.00 95.94 161 ARG A CA 1
ATOM 1330 C C . ARG A 1 161 ? 4.603 -15.142 7.504 1.00 95.94 161 ARG A C 1
ATOM 1332 O O . ARG A 1 161 ? 5.083 -14.009 7.538 1.00 95.94 161 ARG A O 1
ATOM 1339 N N . ASN A 1 162 ? 5.171 -16.128 6.820 1.00 94.50 162 ASN A N 1
ATOM 1340 C CA . ASN A 1 162 ? 6.387 -15.920 6.052 1.00 94.50 162 ASN A CA 1
ATOM 1341 C C . ASN A 1 162 ? 6.107 -15.114 4.771 1.00 94.50 162 ASN A C 1
ATOM 1343 O O . ASN A 1 162 ? 5.612 -15.638 3.773 1.00 94.50 162 ASN A O 1
ATOM 1347 N N . ILE A 1 163 ? 6.501 -13.841 4.784 1.00 94.69 163 ILE A N 1
ATOM 1348 C CA . ILE A 1 163 ? 6.327 -12.915 3.658 1.00 94.69 163 ILE A CA 1
ATOM 1349 C C . ILE A 1 163 ? 7.491 -12.915 2.658 1.00 94.69 163 ILE A C 1
ATOM 1351 O O . ILE A 1 163 ? 7.425 -12.194 1.665 1.00 94.69 163 ILE A O 1
ATOM 1355 N N . ARG A 1 164 ? 8.564 -13.689 2.895 1.00 91.94 164 ARG A N 1
ATOM 1356 C CA . ARG A 1 164 ? 9.823 -13.613 2.123 1.00 91.94 164 ARG A CA 1
ATOM 1357 C C . ARG A 1 164 ? 9.612 -13.728 0.614 1.00 91.94 164 ARG A C 1
ATOM 1359 O O . ARG A 1 164 ? 10.292 -13.052 -0.146 1.00 91.94 164 ARG A O 1
ATOM 1366 N N . ASN A 1 165 ? 8.680 -14.583 0.208 1.00 92.88 165 ASN A N 1
ATOM 1367 C CA . ASN A 1 165 ? 8.410 -14.887 -1.192 1.00 92.88 165 ASN A CA 1
ATOM 1368 C C . ASN A 1 165 ? 7.169 -14.156 -1.733 1.00 92.88 165 ASN A C 1
ATOM 1370 O O . ASN A 1 165 ? 6.686 -14.502 -2.813 1.00 92.88 165 ASN A O 1
ATOM 1374 N N . PHE A 1 166 ? 6.614 -13.183 -0.999 1.00 94.12 166 PHE A N 1
ATOM 1375 C CA . PHE A 1 166 ? 5.439 -12.444 -1.455 1.00 94.12 166 PHE A CA 1
ATOM 1376 C C . PHE A 1 166 ? 5.652 -11.856 -2.855 1.00 94.12 166 PHE A C 1
ATOM 1378 O O . PHE A 1 166 ? 6.717 -11.328 -3.172 1.00 94.12 166 PHE A O 1
ATOM 1385 N N . GLY A 1 167 ? 4.616 -11.950 -3.688 1.00 91.75 167 GLY A N 1
ATOM 1386 C CA . GLY A 1 167 ? 4.647 -11.449 -5.058 1.00 91.75 167 GLY A CA 1
ATOM 1387 C C . GLY A 1 167 ? 5.282 -12.402 -6.078 1.00 91.75 167 GLY A C 1
ATOM 1388 O O . GLY A 1 167 ? 5.140 -12.159 -7.279 1.00 91.75 167 GLY A O 1
ATOM 1389 N N . SER A 1 168 ? 5.906 -13.500 -5.627 1.00 92.25 168 SER A N 1
ATOM 1390 C CA . SER A 1 168 ? 6.327 -14.623 -6.484 1.00 92.25 168 SER A CA 1
ATOM 1391 C C . SER A 1 168 ? 5.116 -15.348 -7.087 1.00 92.25 168 SER A C 1
ATOM 1393 O O . SER A 1 168 ? 3.967 -15.004 -6.811 1.00 92.25 168 SER A O 1
ATOM 1395 N N . CYS A 1 169 ? 5.341 -16.354 -7.933 1.00 91.75 169 CYS A N 1
ATOM 1396 C CA . CYS A 1 169 ? 4.283 -17.080 -8.646 1.00 91.75 169 CYS A CA 1
ATOM 1397 C C . CYS A 1 169 ? 3.450 -16.153 -9.557 1.00 91.75 169 CYS A C 1
ATOM 1399 O O . CYS A 1 169 ? 2.264 -16.397 -9.822 1.00 91.75 169 CYS A O 1
ATOM 1401 N N . GLY A 1 170 ? 4.078 -15.075 -10.039 1.00 92.25 170 GLY A N 1
ATOM 1402 C CA . GLY A 1 170 ? 3.451 -14.039 -10.857 1.00 92.25 170 GLY A CA 1
ATOM 1403 C C . GLY A 1 170 ? 2.451 -13.149 -10.113 1.00 92.25 170 GLY A C 1
ATOM 1404 O O . GLY A 1 170 ? 1.675 -12.453 -10.767 1.00 92.25 170 GLY A O 1
ATOM 1405 N N . ASP A 1 171 ? 2.437 -13.159 -8.780 1.00 94.88 171 ASP A N 1
ATOM 1406 C CA . ASP A 1 171 ? 1.412 -12.465 -7.999 1.00 94.88 171 ASP A CA 1
ATOM 1407 C C . ASP A 1 171 ? 1.505 -10.942 -8.082 1.00 94.88 171 ASP A C 1
ATOM 1409 O O . ASP A 1 171 ? 0.464 -10.289 -8.075 1.00 94.88 171 ASP A O 1
ATOM 1413 N N . PHE A 1 172 ? 2.696 -10.359 -8.268 1.00 94.44 172 PHE A N 1
ATOM 1414 C CA . PHE A 1 172 ? 2.789 -8.925 -8.578 1.00 94.44 172 PHE A CA 1
ATOM 1415 C C . PHE A 1 172 ? 2.026 -8.562 -9.853 1.00 94.44 172 PHE A C 1
ATOM 1417 O O . PHE A 1 172 ? 1.275 -7.589 -9.856 1.00 94.44 172 PHE A O 1
ATOM 1424 N N . ARG A 1 173 ? 2.178 -9.362 -10.917 1.00 93.94 173 ARG A N 1
ATOM 1425 C CA . ARG A 1 173 ? 1.475 -9.140 -12.184 1.00 93.94 173 ARG A CA 1
ATOM 1426 C C . ARG A 1 173 ? -0.033 -9.305 -12.009 1.00 93.94 173 ARG A C 1
ATOM 1428 O O . ARG A 1 173 ? -0.779 -8.431 -12.430 1.00 93.94 173 ARG A O 1
ATOM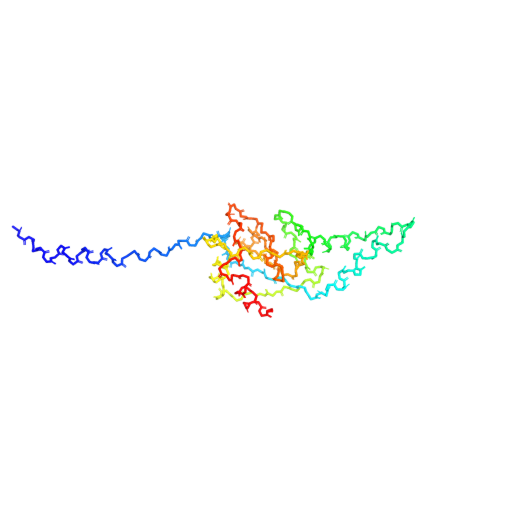 1435 N N . LYS A 1 174 ? -0.477 -10.374 -11.339 1.00 95.94 174 LYS A N 1
ATOM 1436 C CA . LYS A 1 174 ? -1.909 -10.596 -11.064 1.00 95.94 174 LYS A CA 1
ATOM 1437 C C . LYS A 1 174 ? -2.510 -9.449 -10.255 1.00 95.94 174 LYS A C 1
ATOM 1439 O O . LYS A 1 174 ? -3.591 -8.965 -10.572 1.00 95.94 174 LYS A O 1
ATOM 1444 N N . LEU A 1 175 ? -1.800 -8.979 -9.227 1.00 97.06 175 LEU A N 1
ATOM 1445 C CA . LEU A 1 175 ? -2.256 -7.862 -8.404 1.00 97.06 175 LEU A CA 1
ATOM 1446 C C . LEU A 1 175 ? -2.353 -6.567 -9.220 1.00 97.06 175 LEU A C 1
ATOM 1448 O O . LEU A 1 175 ? -3.332 -5.835 -9.090 1.00 97.06 175 LEU A O 1
ATOM 1452 N N . GLN A 1 176 ? -1.375 -6.311 -10.089 1.00 95.31 176 GLN A N 1
ATOM 1453 C CA . GLN A 1 176 ? -1.377 -5.164 -10.993 1.00 95.31 176 GLN A CA 1
ATOM 1454 C C . GLN A 1 176 ? -2.567 -5.211 -11.970 1.00 95.31 176 GLN A C 1
ATOM 1456 O O . GLN A 1 176 ? -3.294 -4.225 -12.103 1.00 95.31 176 GLN A O 1
ATOM 1461 N N . GLU A 1 177 ? -2.819 -6.370 -12.586 1.00 95.12 177 GLU A N 1
ATOM 1462 C CA . GLU A 1 177 ? -3.963 -6.615 -13.476 1.00 95.12 177 GLU A CA 1
ATOM 1463 C C . GLU A 1 177 ? -5.297 -6.420 -12.743 1.00 95.12 177 GLU A C 1
ATOM 1465 O O . GLU A 1 177 ? -6.186 -5.722 -13.236 1.00 95.12 177 GLU A O 1
ATOM 1470 N N . LEU A 1 178 ? -5.426 -6.951 -11.522 1.00 94.94 178 LEU A N 1
ATOM 1471 C CA . LEU A 1 178 ? -6.611 -6.753 -10.687 1.00 94.94 178 LEU A CA 1
ATOM 1472 C C . LEU A 1 178 ? -6.897 -5.271 -10.435 1.00 94.94 178 LEU A C 1
ATOM 1474 O O . LEU A 1 178 ? -8.066 -4.873 -10.389 1.00 94.94 178 LEU A O 1
ATOM 1478 N N . MET A 1 179 ? -5.858 -4.457 -10.258 1.00 94.12 179 MET A N 1
ATOM 1479 C CA . MET A 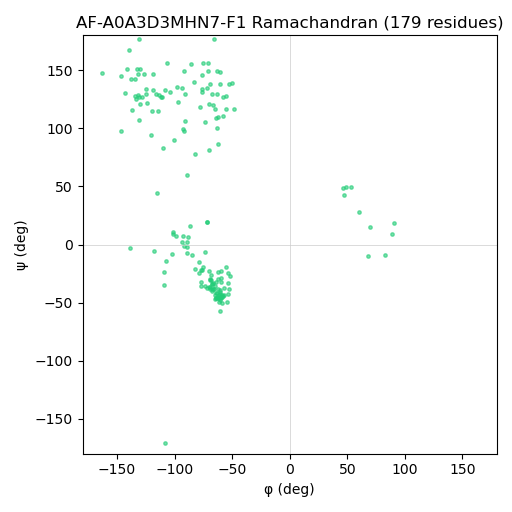1 179 ? -5.983 -3.025 -9.981 1.00 94.12 179 MET A CA 1
ATOM 1480 C C . MET A 1 179 ? -6.035 -2.150 -11.245 1.00 94.12 179 MET A C 1
ATOM 1482 O O . MET A 1 179 ? -6.161 -0.933 -11.114 1.00 94.12 179 MET A O 1
ATOM 1486 N N . ASN A 1 180 ? -6.001 -2.741 -12.449 1.00 90.88 180 ASN A N 1
ATOM 1487 C CA . ASN A 1 180 ? -5.935 -2.041 -13.740 1.00 90.88 180 ASN A CA 1
ATOM 1488 C C . ASN A 1 180 ? -4.765 -1.035 -13.814 1.00 90.88 180 ASN A C 1
ATOM 1490 O O . ASN A 1 180 ? -4.971 0.139 -14.140 1.00 90.88 180 ASN A O 1
ATOM 1494 N N 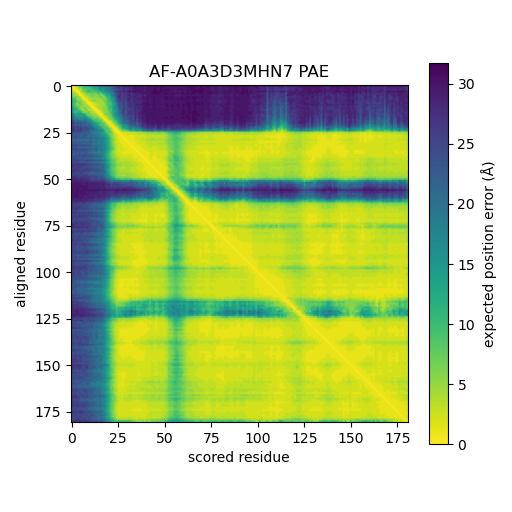. LYS A 1 181 ? -3.559 -1.479 -13.451 1.00 84.00 181 LYS A N 1
ATOM 1495 C CA . LYS A 1 181 ? -2.341 -0.657 -13.394 1.00 84.00 181 LYS A CA 1
ATOM 1496 C C . LYS A 1 181 ? -1.349 -0.946 -14.511 1.00 84.00 181 LYS A C 1
ATOM 1498 O O . LYS A 1 181 ? -1.274 -2.102 -14.978 1.00 84.00 181 LYS A O 1
#

Radius of gyration: 22.79 Å; Cα contacts (8 Å, |Δi|>4): 242; chains: 1; bounding box: 46×91×27 Å

Solvent-accessible surface area (backbone atoms only — not comparable to full-atom values): 10737 Å² total; per-residue (Å²): 136,83,80,58,72,70,61,58,55,51,56,55,54,60,63,68,69,71,69,79,72,66,76,77,78,49,50,44,61,81,60,82,46,56,45,35,32,39,46,96,75,54,73,65,61,53,46,50,66,56,40,63,63,60,76,47,91,88,55,76,58,76,73,49,74,66,57,52,51,52,46,30,43,30,59,48,65,50,71,82,59,94,56,92,64,46,68,60,50,40,48,76,72,63,31,44,78,45,85,61,63,73,89,48,46,67,60,50,44,60,50,47,21,52,48,96,48,75,71,78,67,71,50,99,57,84,55,52,37,42,35,36,40,41,29,18,38,94,87,41,80,45,30,42,36,33,35,13,77,96,25,57,44,70,51,80,38,64,53,93,59,67,60,90,28,53,45,32,87,57,29,49,58,53,54,33,58,75,68,75,104

Sequence (181 aa):
MKFSLKLLSVLILLLLFSSAIHAQELPFYDFDQVDYYSIDISTQDISEIEYQRKKNSFEYKKISKKDSLFLSILRNNHPETIEEDFPEKLIKYGFKKTDINKKRYPEINTIFSEKPCNDDLGSFCIPIFRDIFIFRKKDQIVGIAKICYSCHLATIIGTERNIRNFGSCGDFRKLQELMNK

Foldseek 3Di:
DDDPPVVVVVVVVVVVVPPPPPVPFAAQDDFPFKKKWFDDDDPVNLVVLVCLQPPDVPDRPPRDPLSVVLCCLFQHCPVVADDLCVVVNSVVSPIDIDGADSVCVVVVRNLRTDDPDAPVQADPDRGTQRMKMFGDDPSDTQKIKTDRLVGLDIDIYNGPHDCPRRCPPVSSVVVCVSVVD

Mean predicted aligned error: 9.13 Å

Nearest PDB structures (foldseek):
  1q2y-assembly1_A  TM=4.296E-01  e=8.006E+00  Bacillus subtilis

Secondary structure (DSSP, 8-state):
----HHHHHHHHHHHTTS--------BS---SEEEEEE----HHHHHHHHHTTTS-TTS--PPPHHHHHHHHHHHS--SSS--TTHHHHHHHTTPEEEEPPGGGHHHHHHHTB--S-------SSPP---EEEEEEETTEEEEEEEEEGGGTEEEEES--S--TTTTTTTHHHHHHHHTT-